Protein AF-A0A5K4EA90-F1 (afdb_monomer_lite)

Sequence (204 aa):
MDLFRERINQELKKSDRDKDSLEQLHRRFVAYFAHDSTLAALMSHLGVYNGIKPPLASCLIVELHRSLSSNNFYLRFYYLNETKLPLKTDKIVNLWPTKCETRNHVDGKQLNYSCPFQKLELSLQGTYATDIGAECYDHDPVNNVKTTFMKPSGMQILESYCYHPQLLTFIFFQTVIVCYLIARFLPIPMAYLINNFRYSHHVQ

Secondary structure (DSSP, 8-state):
-HHHHHHHHHHHHHHTT-TT-------S-------HHHHHHHHHHTT---SSPPPTT-EEEEEEEE-TTT--EEEEEEEE---PSSPPGGGEEEE--TTT-SS--EETTEE---EEHHHHHHHHTTTS-S-HHHHHHTT----SS-------TT-------TTHHHHHHHHHHHHHHHHHHHHHH----THHHHSSSSSSSS--

Structure (mmCIF, N/CA/C/O backbone):
data_AF-A0A5K4EA90-F1
#
_entry.id   AF-A0A5K4EA90-F1
#
loop_
_atom_site.group_PDB
_atom_site.id
_atom_site.type_symbol
_atom_site.label_atom_id
_atom_site.label_alt_id
_atom_site.label_comp_id
_atom_site.label_asym_id
_atom_site.label_entity_id
_atom_site.label_seq_id
_atom_site.pdbx_PDB_ins_code
_atom_site.Cartn_x
_atom_site.Cartn_y
_atom_site.Cartn_z
_atom_site.occupancy
_atom_site.B_iso_or_equiv
_atom_site.auth_seq_id
_atom_site.auth_comp_id
_atom_site.auth_asym_id
_atom_site.auth_atom_id
_atom_site.pdbx_PDB_model_num
ATOM 1 N N . MET A 1 1 ? 22.088 -0.493 8.042 1.00 49.69 1 MET A N 1
ATOM 2 C CA . MET A 1 1 ? 21.028 -1.502 8.262 1.00 49.69 1 MET A CA 1
ATOM 3 C C . MET A 1 1 ? 21.288 -2.309 9.527 1.00 49.69 1 MET A C 1
ATOM 5 O O . MET A 1 1 ? 20.346 -2.517 10.282 1.00 49.69 1 MET A O 1
ATOM 9 N N . ASP A 1 2 ? 22.541 -2.667 9.819 1.00 51.12 2 ASP A N 1
ATOM 10 C CA . ASP A 1 2 ? 22.883 -3.506 10.980 1.00 51.12 2 ASP A CA 1
ATOM 11 C C . ASP A 1 2 ? 22.564 -2.854 12.326 1.00 51.12 2 ASP A C 1
ATOM 13 O O . ASP A 1 2 ? 21.860 -3.455 13.124 1.00 51.12 2 ASP A O 1
ATOM 17 N N . LEU A 1 3 ? 22.904 -1.576 12.523 1.00 55.16 3 LEU A N 1
ATOM 18 C CA . LEU A 1 3 ? 22.599 -0.851 13.771 1.00 55.16 3 LEU A CA 1
ATOM 19 C C . LEU A 1 3 ? 21.097 -0.751 14.086 1.00 55.16 3 LEU A C 1
ATOM 21 O O . LEU A 1 3 ? 20.692 -0.764 15.248 1.00 55.16 3 LEU A O 1
ATOM 25 N N . PHE A 1 4 ? 20.254 -0.644 13.056 1.00 54.75 4 PHE A N 1
ATOM 26 C CA . PHE A 1 4 ? 18.802 -0.571 13.230 1.00 54.75 4 PHE A CA 1
ATOM 27 C C . PHE A 1 4 ? 18.229 -1.943 13.598 1.00 54.75 4 PHE A C 1
ATOM 29 O O . PHE A 1 4 ? 17.413 -2.064 14.509 1.00 54.75 4 PHE A O 1
ATOM 36 N N . ARG A 1 5 ? 18.721 -2.989 12.930 1.00 54.56 5 ARG A N 1
ATOM 37 C CA . ARG A 1 5 ? 18.345 -4.381 13.179 1.00 54.56 5 ARG A CA 1
ATOM 38 C C . ARG A 1 5 ? 18.801 -4.846 14.563 1.00 54.56 5 ARG A C 1
ATOM 40 O O . ARG A 1 5 ? 18.049 -5.506 15.269 1.00 54.56 5 ARG A O 1
ATOM 47 N N . GLU A 1 6 ? 19.996 -4.442 14.973 1.00 67.38 6 GLU A N 1
ATOM 48 C CA . GLU A 1 6 ? 20.588 -4.758 16.269 1.00 67.38 6 GLU A CA 1
ATOM 49 C C . GLU A 1 6 ? 19.838 -4.065 17.410 1.00 67.38 6 GLU A C 1
ATOM 51 O O . GLU A 1 6 ? 19.493 -4.717 18.393 1.00 67.38 6 GLU A O 1
ATOM 56 N N . ARG A 1 7 ? 19.455 -2.793 17.233 1.00 63.19 7 ARG A N 1
ATOM 57 C CA . ARG A 1 7 ? 18.607 -2.069 18.191 1.00 63.19 7 ARG A CA 1
ATOM 58 C C . ARG A 1 7 ? 17.217 -2.696 18.328 1.00 63.19 7 ARG A C 1
ATOM 60 O O . ARG A 1 7 ? 16.756 -2.887 19.446 1.00 63.19 7 ARG A O 1
ATOM 67 N N . ILE A 1 8 ? 16.570 -3.075 17.222 1.00 68.25 8 ILE A N 1
ATOM 68 C CA . ILE A 1 8 ? 15.267 -3.766 17.268 1.00 68.25 8 ILE A CA 1
ATOM 69 C C . ILE A 1 8 ? 15.392 -5.113 17.986 1.00 68.25 8 ILE A C 1
ATOM 71 O O . ILE A 1 8 ? 14.576 -5.431 18.847 1.00 68.25 8 ILE A O 1
ATOM 75 N N . ASN A 1 9 ? 16.433 -5.888 17.684 1.00 59.38 9 ASN A N 1
ATOM 76 C CA . ASN A 1 9 ? 16.660 -7.182 18.324 1.00 59.38 9 ASN A CA 1
ATOM 77 C C . ASN A 1 9 ? 16.969 -7.042 19.822 1.00 59.38 9 ASN A C 1
ATOM 79 O O . ASN A 1 9 ? 16.558 -7.890 20.613 1.00 59.38 9 ASN A O 1
ATOM 83 N N . GLN A 1 10 ? 17.656 -5.974 20.228 1.00 68.50 10 GLN A N 1
ATOM 84 C CA . GLN A 1 10 ? 17.903 -5.664 21.636 1.00 68.50 10 GLN A CA 1
ATOM 85 C C . GLN A 1 10 ? 16.615 -5.288 22.377 1.00 68.50 10 GLN A C 1
ATOM 87 O O . GLN A 1 10 ? 16.396 -5.791 23.478 1.00 68.50 10 GLN A O 1
ATOM 92 N N . GLU A 1 11 ? 15.738 -4.483 21.769 1.00 63.69 11 GLU A N 1
ATOM 93 C CA . GLU A 1 11 ? 14.429 -4.147 22.348 1.00 63.69 11 GLU A CA 1
ATOM 94 C C . GLU A 1 11 ? 13.518 -5.384 22.451 1.00 63.69 11 GLU A C 1
ATOM 96 O O . GLU A 1 11 ? 12.898 -5.618 23.489 1.00 63.69 11 GLU A O 1
ATOM 101 N N . LEU A 1 12 ? 13.511 -6.254 21.432 1.00 62.69 12 LEU A N 1
ATOM 102 C CA . LEU A 1 12 ? 12.773 -7.523 21.470 1.00 62.69 12 LEU A CA 1
ATOM 103 C C . LEU A 1 12 ? 13.302 -8.466 22.563 1.00 62.69 12 LEU A C 1
ATOM 105 O O . LEU A 1 12 ? 12.519 -9.055 23.304 1.00 62.69 12 LEU A O 1
ATOM 109 N N . LYS A 1 13 ? 14.629 -8.573 22.716 1.00 61.84 13 LYS A N 1
ATOM 110 C CA . LYS A 1 13 ? 15.267 -9.411 23.746 1.00 61.84 13 LYS A CA 1
ATOM 111 C C . LYS A 1 13 ? 15.070 -8.860 25.160 1.00 61.84 13 LYS A C 1
ATOM 113 O O . LYS A 1 13 ? 15.040 -9.624 26.121 1.00 61.84 13 LYS A O 1
ATOM 118 N N . LYS A 1 14 ? 14.946 -7.539 25.305 1.00 61.50 14 LYS A N 1
ATOM 119 C CA . LYS A 1 14 ? 14.589 -6.895 26.572 1.00 61.50 14 LYS A CA 1
ATOM 120 C C . LYS A 1 14 ? 13.146 -7.225 26.953 1.00 61.50 14 LYS A C 1
ATOM 122 O O . LYS A 1 14 ? 12.911 -7.594 28.096 1.00 61.50 14 LYS A O 1
ATOM 127 N N . SER A 1 15 ? 12.231 -7.197 25.983 1.00 55.53 15 SER A N 1
ATOM 128 C CA . SER A 1 15 ? 10.821 -7.525 26.202 1.00 55.53 15 SER A CA 1
ATOM 129 C C . SER A 1 15 ? 10.567 -8.986 26.593 1.00 55.53 15 SER A C 1
ATOM 131 O O . SER A 1 15 ? 9.609 -9.249 27.308 1.00 55.53 15 SER A O 1
ATOM 133 N N . ASP A 1 16 ? 11.402 -9.935 26.160 1.00 57.44 16 ASP A N 1
ATOM 134 C CA . ASP A 1 16 ? 11.246 -11.363 26.500 1.00 57.44 16 ASP A CA 1
ATOM 135 C C . ASP A 1 16 ? 11.739 -11.700 27.925 1.00 57.44 16 ASP A C 1
ATOM 137 O O . ASP A 1 16 ? 11.476 -12.788 28.433 1.00 57.44 16 ASP A O 1
ATOM 141 N N . ARG A 1 17 ? 12.446 -10.770 28.593 1.00 56.31 17 ARG A N 1
ATOM 142 C CA . ARG A 1 17 ? 12.886 -10.920 29.995 1.00 56.31 17 ARG A CA 1
ATOM 143 C C . ARG A 1 17 ? 11.867 -10.419 31.023 1.00 56.31 17 ARG A C 1
ATOM 145 O O . ARG A 1 17 ? 11.904 -10.901 32.147 1.00 56.31 17 ARG A O 1
ATOM 152 N N . ASP A 1 18 ? 10.932 -9.551 30.636 1.00 56.78 18 ASP A N 1
ATOM 153 C CA . ASP A 1 18 ? 9.836 -9.049 31.492 1.00 56.78 18 ASP A CA 1
ATOM 154 C C . ASP A 1 18 ? 8.548 -9.881 31.314 1.00 56.78 18 ASP A C 1
ATOM 156 O O . ASP A 1 18 ? 7.429 -9.374 31.244 1.00 56.78 18 ASP A O 1
ATOM 160 N N . LYS A 1 19 ? 8.708 -11.203 31.214 1.00 49.38 19 LYS A N 1
ATOM 161 C CA . LYS A 1 19 ? 7.671 -12.170 30.819 1.00 49.38 19 LYS A CA 1
ATOM 162 C C . LYS A 1 19 ? 6.671 -12.535 31.927 1.00 49.38 19 LYS A C 1
ATOM 164 O O . LYS A 1 19 ? 6.118 -13.628 31.890 1.00 49.38 19 LYS A O 1
ATOM 169 N N . ASP A 1 20 ? 6.441 -11.639 32.887 1.00 51.03 20 ASP A N 1
ATOM 170 C CA . ASP A 1 20 ? 5.477 -11.845 33.986 1.00 51.03 20 ASP A CA 1
ATOM 171 C C . ASP A 1 20 ? 4.391 -10.754 34.066 1.00 51.03 20 ASP A C 1
ATOM 173 O O . ASP A 1 20 ? 3.554 -10.732 34.962 1.00 51.03 20 ASP A O 1
ATOM 177 N N . SER A 1 21 ? 4.337 -9.861 33.073 1.00 45.56 21 SER A N 1
ATOM 178 C CA . SER A 1 21 ? 3.156 -9.031 32.812 1.00 45.56 21 SER A CA 1
ATOM 179 C C . SER A 1 21 ? 2.820 -9.107 31.327 1.00 45.56 21 SER A C 1
ATOM 181 O O . SER A 1 21 ? 3.327 -8.367 30.491 1.00 45.56 21 SER A O 1
ATOM 183 N N . LEU A 1 22 ? 1.965 -10.074 30.995 1.00 46.28 22 LEU A N 1
ATOM 184 C CA . LEU A 1 22 ? 1.386 -10.312 29.673 1.00 46.28 22 LEU A CA 1
ATOM 185 C C . LEU A 1 22 ? 0.392 -9.191 29.284 1.00 46.28 22 LEU A C 1
ATOM 187 O O . LEU A 1 22 ? -0.732 -9.455 28.875 1.00 46.28 22 LEU A O 1
ATOM 191 N N . GLU A 1 23 ? 0.789 -7.927 29.397 1.00 45.25 23 GLU A N 1
ATOM 192 C CA . GLU A 1 23 ? 0.168 -6.830 28.658 1.00 45.25 23 GLU A CA 1
ATOM 193 C C . GLU A 1 23 ? 0.878 -6.757 27.306 1.00 45.25 23 GLU A C 1
ATOM 195 O O . GLU A 1 23 ? 1.915 -6.124 27.135 1.00 45.25 23 GLU A O 1
ATOM 200 N N . GLN A 1 24 ? 0.332 -7.536 26.371 1.00 46.75 24 GLN A N 1
ATOM 201 C CA . GLN A 1 24 ? 0.291 -7.275 24.935 1.00 46.75 24 GLN A CA 1
ATOM 202 C C . GLN A 1 24 ? 1.412 -6.350 24.429 1.00 46.75 24 GLN A C 1
ATOM 204 O O . GLN A 1 24 ? 1.280 -5.129 24.451 1.00 46.75 24 GLN A O 1
ATOM 209 N N . LEU A 1 25 ? 2.502 -6.946 23.935 1.00 49.59 25 LEU A N 1
ATOM 210 C CA . LEU A 1 25 ? 3.600 -6.283 23.223 1.00 49.59 25 LEU A CA 1
ATOM 211 C C . LEU A 1 25 ? 3.026 -5.457 22.053 1.00 49.59 25 LEU A C 1
ATOM 213 O O . LEU A 1 25 ? 2.928 -5.920 20.914 1.00 49.59 25 LEU A O 1
ATOM 217 N N . HIS A 1 26 ? 2.577 -4.239 22.345 1.00 56.22 26 HIS A N 1
ATOM 218 C CA . HIS A 1 26 ? 1.912 -3.361 21.398 1.00 56.22 26 HIS A CA 1
ATOM 219 C C . HIS A 1 26 ? 3.005 -2.815 20.487 1.00 56.22 26 HIS A C 1
ATOM 221 O O . HIS A 1 26 ? 3.684 -1.837 20.807 1.00 56.22 26 HIS A O 1
ATOM 227 N N . ARG A 1 27 ? 3.248 -3.503 19.368 1.00 63.16 27 ARG A N 1
ATOM 228 C CA . ARG A 1 27 ? 4.244 -3.088 18.379 1.00 63.16 27 ARG A CA 1
ATOM 229 C C . ARG A 1 27 ? 3.828 -1.727 17.823 1.00 63.16 27 ARG A C 1
ATOM 231 O O . ARG A 1 27 ? 2.911 -1.638 17.017 1.00 63.16 27 ARG A O 1
ATOM 238 N N . ARG A 1 28 ? 4.507 -0.667 18.267 1.00 79.88 28 ARG A N 1
ATOM 239 C CA . ARG A 1 28 ? 4.233 0.720 17.848 1.00 79.88 28 ARG A CA 1
ATOM 240 C C . ARG A 1 28 ? 4.705 1.020 16.422 1.00 79.88 28 ARG A C 1
ATOM 242 O O . ARG A 1 28 ? 4.280 2.009 15.841 1.00 79.88 28 ARG A O 1
ATOM 249 N N . PHE A 1 29 ? 5.595 0.193 15.872 1.00 86.56 29 PHE A N 1
ATOM 250 C CA . PHE A 1 29 ? 6.171 0.375 14.543 1.00 86.56 29 PHE A CA 1
ATOM 251 C C . PHE A 1 29 ? 6.584 -0.973 13.937 1.00 86.56 29 PHE A C 1
ATOM 253 O O . PHE A 1 29 ? 7.201 -1.796 14.617 1.00 86.56 29 PHE A O 1
ATOM 260 N N . VAL A 1 30 ? 6.262 -1.187 12.659 1.00 89.00 30 VAL A N 1
ATOM 261 C CA . VAL A 1 30 ? 6.645 -2.376 11.883 1.00 89.00 30 VAL A CA 1
ATOM 262 C C . VAL A 1 30 ? 7.145 -1.918 10.516 1.00 89.00 30 VAL A C 1
ATOM 264 O O . VAL A 1 30 ? 6.468 -1.149 9.840 1.00 89.00 30 VAL A O 1
ATOM 267 N N . ALA A 1 31 ? 8.322 -2.397 10.109 1.00 92.00 31 ALA A N 1
ATOM 268 C CA . ALA A 1 31 ? 8.911 -2.100 8.807 1.00 92.00 31 ALA A CA 1
ATOM 269 C C . ALA A 1 31 ? 9.130 -3.388 8.009 1.00 92.00 31 ALA A C 1
ATOM 271 O O . ALA A 1 31 ? 9.749 -4.331 8.504 1.00 92.00 31 ALA A O 1
ATOM 272 N N . TYR A 1 32 ? 8.661 -3.390 6.762 1.00 92.88 32 TYR A N 1
ATOM 273 C CA . TYR A 1 32 ? 8.891 -4.457 5.795 1.00 92.88 32 TYR A CA 1
ATOM 274 C C . TYR A 1 32 ? 9.849 -3.953 4.717 1.00 92.88 32 TYR A C 1
ATOM 276 O O . TYR A 1 32 ? 9.569 -2.962 4.045 1.00 92.88 32 TYR A O 1
ATOM 284 N N . PHE A 1 33 ? 10.981 -4.634 4.555 1.00 92.94 33 PHE A N 1
ATOM 285 C CA . PHE A 1 33 ? 11.929 -4.360 3.479 1.00 92.94 33 PHE A CA 1
ATOM 286 C C . PHE A 1 33 ? 11.663 -5.353 2.353 1.00 92.94 33 PHE A C 1
ATOM 288 O O . PHE A 1 33 ? 11.817 -6.557 2.546 1.00 92.94 33 PHE A O 1
ATOM 295 N N . ALA A 1 34 ? 11.221 -4.846 1.207 1.00 92.75 34 ALA A N 1
ATOM 296 C CA . ALA A 1 34 ? 10.782 -5.654 0.079 1.00 92.75 34 ALA A CA 1
ATOM 297 C C . ALA A 1 34 ? 11.250 -5.049 -1.252 1.00 92.75 34 ALA A C 1
ATOM 299 O O . ALA A 1 34 ? 11.951 -4.033 -1.277 1.00 92.75 34 ALA A O 1
ATOM 300 N N . HIS A 1 35 ? 10.861 -5.687 -2.353 1.00 93.88 35 HIS A N 1
ATOM 301 C CA . HIS A 1 35 ? 11.174 -5.230 -3.701 1.00 93.88 35 HIS A CA 1
ATOM 302 C C . HIS A 1 35 ? 10.127 -4.237 -4.226 1.00 93.88 35 HIS A C 1
ATOM 304 O O . HIS A 1 35 ? 9.011 -4.123 -3.712 1.00 93.88 35 HIS A O 1
ATOM 310 N N . ASP A 1 36 ? 10.495 -3.529 -5.291 1.00 92.94 36 ASP A N 1
ATOM 311 C CA . ASP A 1 36 ? 9.613 -2.646 -6.056 1.00 92.94 36 ASP A CA 1
ATOM 312 C C . ASP A 1 36 ? 8.349 -3.368 -6.552 1.00 92.94 36 ASP A C 1
ATOM 314 O O . ASP A 1 36 ? 7.261 -2.797 -6.500 1.00 92.94 36 ASP A O 1
ATOM 318 N N . SER A 1 37 ? 8.470 -4.635 -6.954 1.00 94.56 37 SER A N 1
ATOM 319 C CA . SER A 1 37 ? 7.347 -5.498 -7.334 1.00 94.56 37 SER A CA 1
ATOM 320 C C . SER A 1 37 ? 6.343 -5.698 -6.195 1.00 94.56 37 SER A C 1
ATOM 322 O O . SER A 1 37 ? 5.139 -5.584 -6.418 1.00 94.56 37 SER A O 1
ATOM 324 N N . THR A 1 38 ? 6.814 -5.925 -4.965 1.00 95.38 38 THR A N 1
ATOM 325 C CA . THR A 1 38 ? 5.954 -6.071 -3.779 1.00 95.38 38 THR A CA 1
ATOM 326 C C . THR A 1 38 ? 5.184 -4.786 -3.503 1.00 95.38 38 THR A C 1
ATOM 328 O O . THR A 1 38 ? 3.977 -4.815 -3.267 1.00 95.38 38 THR A O 1
ATOM 331 N N . LEU A 1 39 ? 5.874 -3.648 -3.570 1.00 94.50 39 LEU A N 1
ATOM 332 C CA . LEU A 1 39 ? 5.270 -2.341 -3.347 1.00 94.50 39 LEU A CA 1
ATOM 333 C C . LEU A 1 39 ? 4.234 -2.006 -4.430 1.00 94.50 39 LEU A C 1
ATOM 335 O O . LEU A 1 39 ? 3.127 -1.582 -4.107 1.00 94.50 39 LEU A O 1
ATOM 339 N N . ALA A 1 40 ? 4.555 -2.263 -5.700 1.00 94.88 40 ALA A N 1
ATOM 340 C CA . ALA A 1 40 ? 3.633 -2.078 -6.817 1.00 94.88 40 ALA A CA 1
ATOM 341 C C . ALA A 1 40 ? 2.393 -2.980 -6.701 1.00 94.88 40 ALA A C 1
ATOM 343 O O . ALA A 1 40 ? 1.273 -2.499 -6.880 1.00 94.88 40 ALA A O 1
ATOM 344 N N . ALA A 1 41 ? 2.566 -4.259 -6.350 1.00 95.12 41 ALA A N 1
ATOM 345 C CA . ALA A 1 41 ? 1.461 -5.197 -6.154 1.00 95.12 41 ALA A CA 1
ATOM 346 C C . ALA A 1 41 ? 0.538 -4.757 -5.007 1.00 95.12 41 ALA A C 1
ATOM 348 O O . ALA A 1 41 ? -0.679 -4.691 -5.185 1.00 95.12 41 ALA A O 1
ATOM 349 N N . LEU A 1 42 ? 1.106 -4.368 -3.861 1.00 94.25 42 LEU A N 1
ATOM 350 C CA . LEU A 1 42 ? 0.339 -3.879 -2.715 1.00 94.25 42 LEU A CA 1
ATOM 351 C C . LEU A 1 42 ? -0.427 -2.589 -3.044 1.00 94.25 42 LEU A C 1
ATOM 353 O O . LEU A 1 42 ? -1.622 -2.485 -2.772 1.00 94.25 42 LEU A O 1
ATOM 357 N N . MET A 1 43 ? 0.232 -1.613 -3.673 1.00 94.25 43 MET A N 1
ATOM 358 C CA . MET A 1 43 ? -0.420 -0.371 -4.102 1.00 94.25 43 MET A CA 1
ATOM 359 C C . MET A 1 43 ? -1.514 -0.633 -5.145 1.00 94.25 43 MET A C 1
ATOM 361 O O . MET A 1 43 ? -2.529 0.065 -5.156 1.00 94.25 43 MET A O 1
ATOM 365 N N . SER A 1 44 ? -1.336 -1.637 -6.008 1.00 94.31 44 SER A N 1
ATOM 366 C CA . SER A 1 44 ? -2.340 -2.031 -7.003 1.00 94.31 44 SER A CA 1
ATOM 367 C C . SER A 1 44 ? -3.554 -2.656 -6.330 1.00 94.31 44 SER A C 1
ATOM 369 O O . SER A 1 44 ? -4.684 -2.299 -6.649 1.00 94.31 44 SER A O 1
ATOM 371 N N . HIS A 1 45 ? -3.329 -3.514 -5.334 1.00 92.94 45 HIS A N 1
ATOM 372 C CA . HIS A 1 45 ? -4.390 -4.120 -4.536 1.00 92.94 45 HIS A CA 1
ATOM 373 C C . HIS A 1 45 ? -5.234 -3.077 -3.789 1.00 92.94 45 HIS A C 1
ATOM 375 O O . HIS A 1 45 ? -6.461 -3.167 -3.749 1.00 92.94 45 HIS A O 1
ATOM 381 N N . LEU A 1 46 ? -4.580 -2.041 -3.255 1.00 92.00 46 LEU A N 1
ATOM 382 C CA . LEU A 1 46 ? -5.229 -0.890 -2.618 1.00 92.00 46 LEU A CA 1
ATOM 383 C C . LEU A 1 46 ? -5.866 0.089 -3.626 1.00 92.00 46 LEU A C 1
ATOM 385 O O . LEU A 1 46 ? -6.586 1.006 -3.225 1.00 92.00 46 LEU A O 1
ATOM 389 N N . GLY A 1 47 ? -5.597 -0.090 -4.923 1.00 91.62 47 GLY A N 1
ATOM 390 C CA . GLY A 1 47 ? -6.080 0.758 -6.009 1.00 91.62 47 GLY A CA 1
ATOM 391 C C . GLY A 1 47 ? -5.529 2.186 -5.977 1.00 91.62 47 GLY A C 1
ATOM 392 O O . GLY A 1 47 ? -6.233 3.116 -6.357 1.00 91.62 47 GLY A O 1
ATOM 393 N N . VAL A 1 48 ? -4.293 2.355 -5.498 1.00 91.81 48 VAL A N 1
ATOM 394 C CA . VAL A 1 48 ? -3.553 3.637 -5.435 1.00 91.81 48 VAL A CA 1
ATOM 395 C C . VAL A 1 48 ? -2.314 3.648 -6.327 1.00 91.81 48 VAL A C 1
ATOM 397 O O . VAL A 1 48 ? -1.567 4.625 -6.356 1.00 91.81 48 VAL A O 1
ATOM 400 N N . TYR A 1 49 ? -2.055 2.544 -7.028 1.00 93.12 49 TYR A N 1
ATOM 401 C CA . TYR A 1 49 ? -0.920 2.437 -7.926 1.00 93.12 49 TYR A CA 1
ATOM 402 C C . TYR A 1 49 ? -1.120 3.307 -9.165 1.00 93.12 49 TYR A C 1
ATOM 404 O O . TYR A 1 49 ? -2.152 3.253 -9.826 1.00 93.12 49 TYR A O 1
ATOM 412 N N . ASN A 1 50 ? -0.103 4.097 -9.493 1.00 89.81 50 ASN A N 1
ATOM 413 C CA . ASN A 1 50 ? -0.126 5.043 -10.607 1.00 89.81 50 ASN A CA 1
ATOM 414 C C . ASN A 1 50 ? 0.442 4.461 -11.916 1.00 89.81 50 ASN A C 1
ATOM 416 O O . ASN A 1 50 ? 0.631 5.207 -12.872 1.00 89.81 50 ASN A O 1
ATOM 420 N N . GLY A 1 51 ? 0.768 3.164 -11.960 1.00 91.75 51 GLY A N 1
ATOM 421 C CA . GLY A 1 51 ? 1.369 2.519 -13.134 1.00 91.75 51 GLY A CA 1
ATOM 422 C C . GLY A 1 51 ? 2.860 2.812 -13.332 1.00 91.75 51 GLY A C 1
ATOM 423 O O . GLY A 1 51 ? 3.457 2.319 -14.286 1.00 91.75 51 GLY A O 1
ATOM 424 N N . ILE A 1 52 ? 3.480 3.603 -12.453 1.00 91.06 52 ILE A N 1
ATOM 425 C CA . ILE A 1 52 ? 4.896 3.964 -12.546 1.00 91.06 52 ILE A CA 1
ATOM 426 C C . ILE A 1 52 ? 5.699 3.036 -11.639 1.00 91.06 52 ILE A C 1
ATOM 428 O O . ILE A 1 52 ? 5.317 2.758 -10.502 1.00 91.06 52 ILE A O 1
ATOM 432 N N . LYS A 1 53 ? 6.837 2.543 -12.131 1.00 92.06 53 LYS A N 1
ATOM 433 C CA . LYS A 1 53 ? 7.761 1.734 -11.330 1.00 92.06 53 LYS A CA 1
ATOM 434 C C . LYS A 1 53 ? 8.163 2.493 -10.049 1.00 92.06 53 LYS A C 1
ATOM 436 O O . LYS A 1 53 ? 8.662 3.615 -10.173 1.00 92.06 53 LYS A O 1
ATOM 441 N N . PRO A 1 54 ? 8.006 1.907 -8.844 1.00 92.44 54 PRO A N 1
ATOM 442 C CA . PRO A 1 54 ? 8.446 2.556 -7.616 1.00 92.44 54 PRO A CA 1
ATOM 443 C C . PRO A 1 54 ? 9.950 2.881 -7.670 1.00 92.44 54 PRO A C 1
ATOM 445 O O . PRO A 1 54 ? 10.747 2.012 -8.039 1.00 92.44 54 PRO A O 1
ATOM 448 N N . PRO A 1 55 ? 10.368 4.115 -7.335 1.00 90.88 55 PRO A N 1
ATOM 449 C CA . PRO A 1 55 ? 11.778 4.467 -7.318 1.00 90.88 55 PRO A CA 1
ATOM 450 C C . PRO A 1 55 ? 12.509 3.728 -6.192 1.00 90.88 55 PRO A C 1
ATOM 452 O O . PRO A 1 55 ? 11.892 3.190 -5.266 1.00 90.88 55 PRO A O 1
ATOM 455 N N . LEU A 1 56 ? 13.842 3.713 -6.270 1.00 88.69 56 LEU A N 1
ATOM 456 C CA . LEU A 1 56 ? 14.702 3.154 -5.223 1.00 88.69 56 LEU A CA 1
ATOM 457 C C . LEU A 1 56 ? 14.285 3.696 -3.847 1.00 88.69 56 LEU A C 1
ATOM 459 O O . LEU A 1 56 ? 13.882 4.843 -3.762 1.00 88.69 56 LEU A O 1
ATOM 463 N N . ALA A 1 57 ? 14.352 2.894 -2.784 1.00 88.12 57 ALA A N 1
ATOM 464 C CA . ALA A 1 57 ? 14.031 3.329 -1.415 1.00 88.12 57 ALA A CA 1
ATOM 465 C C . ALA A 1 57 ? 12.673 4.056 -1.243 1.00 88.12 57 ALA A C 1
ATOM 467 O O . ALA A 1 57 ? 12.478 4.773 -0.261 1.00 88.12 57 ALA A O 1
ATOM 468 N N . SER A 1 58 ? 11.733 3.873 -2.177 1.00 91.50 58 SER A N 1
ATOM 469 C CA . SER A 1 58 ? 10.363 4.342 -2.002 1.00 91.50 58 SER A CA 1
ATOM 470 C C . SER A 1 58 ? 9.678 3.573 -0.880 1.00 91.50 58 SER A C 1
ATOM 472 O O . SER A 1 58 ? 10.003 2.418 -0.597 1.00 91.50 58 SER A O 1
ATOM 474 N N . CYS A 1 59 ? 8.744 4.238 -0.208 1.00 92.56 59 CYS A N 1
ATOM 475 C CA . CYS A 1 59 ? 8.121 3.708 0.996 1.00 92.56 59 CYS A CA 1
ATOM 476 C C . CYS A 1 59 ? 6.623 4.008 0.999 1.00 92.56 59 CYS A C 1
ATOM 478 O O . CYS A 1 59 ? 6.216 5.149 0.769 1.00 92.56 59 CYS A O 1
ATOM 480 N N . LEU A 1 60 ? 5.816 2.983 1.280 1.00 94.44 60 LEU A N 1
ATOM 481 C CA . LEU A 1 60 ? 4.413 3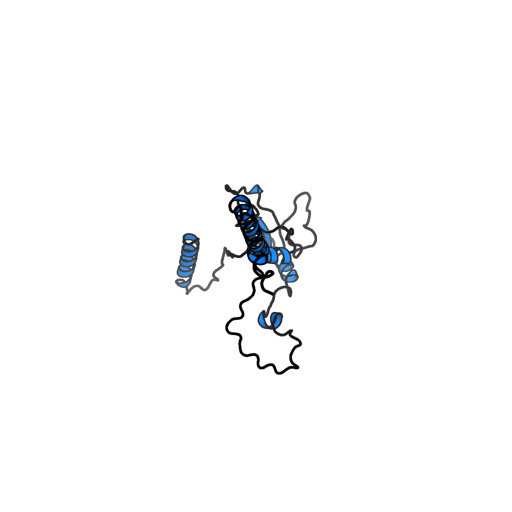.131 1.651 1.00 94.44 60 LEU A CA 1
ATOM 482 C C . LEU A 1 60 ? 4.324 3.131 3.176 1.00 94.44 60 LEU A C 1
ATOM 484 O O . LEU A 1 60 ? 4.685 2.151 3.825 1.00 94.44 60 LEU A O 1
ATOM 488 N N . ILE A 1 61 ? 3.828 4.227 3.733 1.00 94.31 61 ILE A N 1
ATOM 489 C CA . ILE A 1 61 ? 3.635 4.404 5.167 1.00 94.31 61 ILE A CA 1
ATOM 490 C C . ILE A 1 61 ? 2.139 4.304 5.442 1.00 94.31 61 ILE A C 1
ATOM 492 O O . ILE A 1 61 ? 1.332 4.980 4.801 1.00 94.31 61 ILE A O 1
ATOM 496 N N . VAL A 1 62 ? 1.780 3.457 6.400 1.00 94.00 62 VAL A N 1
ATOM 497 C CA . VAL A 1 62 ? 0.404 3.276 6.854 1.00 94.00 62 VAL A CA 1
ATOM 498 C C . VAL A 1 62 ? 0.361 3.590 8.338 1.00 94.00 62 VAL A C 1
ATOM 500 O O . VAL A 1 62 ? 1.019 2.926 9.137 1.00 94.00 62 VAL A O 1
ATOM 503 N N . GLU A 1 63 ? -0.403 4.611 8.700 1.00 93.50 63 GLU A N 1
ATOM 504 C CA . GLU A 1 63 ? -0.576 5.031 10.085 1.00 93.50 63 GLU A CA 1
ATOM 505 C C . GLU A 1 63 ? -1.967 4.655 10.581 1.00 93.50 63 GLU A C 1
ATOM 507 O O . GLU A 1 63 ? -2.968 4.993 9.947 1.00 93.50 63 GLU A O 1
ATOM 512 N N . LEU A 1 64 ? -2.026 3.999 11.739 1.00 91.31 64 LEU A N 1
ATOM 513 C CA . LEU A 1 64 ? -3.261 3.716 12.459 1.00 91.31 64 LEU A CA 1
ATOM 514 C C . LEU A 1 64 ? -3.441 4.742 13.574 1.00 91.31 64 LEU A C 1
ATOM 516 O O . LEU A 1 64 ? -2.588 4.896 14.444 1.00 91.31 64 LEU A O 1
ATOM 520 N N . HIS A 1 65 ? -4.587 5.404 13.567 1.00 90.06 65 HIS A N 1
ATOM 521 C CA . HIS A 1 65 ? -4.957 6.423 14.532 1.00 90.06 65 HIS A CA 1
ATOM 522 C C . HIS A 1 65 ? -6.269 6.054 15.226 1.00 90.06 65 HIS A C 1
ATOM 524 O O . HIS A 1 65 ? -7.115 5.358 14.665 1.00 90.06 65 HIS A O 1
ATOM 530 N N . ARG A 1 66 ? -6.466 6.565 16.444 1.00 88.00 66 ARG A N 1
ATOM 531 C CA . ARG A 1 66 ? -7.696 6.393 17.231 1.00 88.00 66 ARG A CA 1
ATOM 532 C C . ARG A 1 66 ? -8.327 7.753 17.500 1.00 88.00 66 ARG A C 1
ATOM 534 O O . ARG A 1 66 ? -7.656 8.677 17.954 1.00 88.00 66 ARG A O 1
ATOM 541 N N . SER A 1 67 ? -9.613 7.894 17.201 1.00 83.94 67 SER A N 1
ATOM 542 C CA . SER A 1 67 ? -10.375 9.111 17.487 1.00 83.94 67 SER A CA 1
ATOM 543 C C . SER A 1 67 ? -10.695 9.177 18.979 1.00 83.94 67 SER A C 1
ATOM 545 O O . SER A 1 67 ? -11.309 8.259 19.517 1.00 83.94 67 SER A O 1
ATOM 547 N N . LEU A 1 68 ? -10.318 10.275 19.638 1.00 80.88 68 LEU A N 1
ATOM 548 C CA . LEU A 1 68 ? -10.616 10.508 21.058 1.00 80.88 68 LEU A CA 1
ATOM 549 C C . LEU A 1 68 ? -12.124 10.621 21.327 1.00 80.88 68 LEU A C 1
ATOM 551 O O . LEU A 1 68 ? -12.593 10.164 22.362 1.00 80.88 68 LEU A O 1
ATOM 555 N N . SER A 1 69 ? -12.884 11.199 20.395 1.00 80.31 69 SER A N 1
ATOM 556 C CA . SER A 1 69 ? -14.314 11.477 20.586 1.00 80.31 69 SER A CA 1
ATOM 557 C C . SER A 1 69 ? -15.215 10.283 20.284 1.00 80.31 69 SER A C 1
ATOM 559 O O . SER A 1 69 ? -16.223 10.092 20.950 1.00 80.31 69 SER A O 1
ATOM 561 N N . SER A 1 70 ? -14.876 9.491 19.263 1.00 78.56 70 SER A N 1
ATOM 562 C CA . SER A 1 70 ? -15.728 8.390 18.785 1.00 78.56 70 SER A CA 1
ATOM 563 C C . SER A 1 70 ? -15.188 7.003 19.125 1.00 78.56 70 SER A C 1
ATOM 565 O O . SER A 1 70 ? -15.837 6.006 18.833 1.00 78.56 70 SER A O 1
ATOM 567 N N . ASN A 1 71 ? -13.985 6.929 19.704 1.00 80.50 71 ASN A N 1
ATOM 568 C CA . ASN A 1 71 ? -13.251 5.694 19.964 1.00 80.50 71 ASN A CA 1
ATOM 569 C C . ASN A 1 71 ? -12.978 4.817 18.720 1.00 80.50 71 ASN A C 1
ATOM 571 O O . ASN A 1 71 ? -12.514 3.686 18.849 1.00 80.50 71 ASN A O 1
ATOM 575 N N . ASN A 1 72 ? -13.234 5.342 17.520 1.00 86.38 72 ASN A N 1
ATOM 576 C CA . ASN A 1 72 ? -13.070 4.629 16.260 1.00 86.38 72 ASN A CA 1
ATOM 577 C C . ASN A 1 72 ? -11.638 4.721 15.732 1.00 86.38 72 ASN A C 1
ATOM 579 O O . ASN A 1 72 ? -10.940 5.721 15.935 1.00 86.38 72 ASN A O 1
ATOM 583 N N . PHE A 1 73 ? -11.229 3.690 14.996 1.00 89.88 73 PHE A N 1
ATOM 584 C CA . PHE A 1 73 ? -9.928 3.625 14.344 1.00 89.88 73 PHE A CA 1
ATOM 585 C C . PHE A 1 73 ? -9.993 4.116 12.900 1.00 89.88 73 PHE A C 1
ATOM 587 O O . PHE A 1 73 ? -10.920 3.792 12.151 1.00 89.88 73 PHE A O 1
ATOM 594 N N . TYR A 1 74 ? -8.980 4.876 12.502 1.00 91.06 74 TYR A N 1
ATOM 595 C CA . TYR A 1 74 ? -8.821 5.362 11.140 1.00 91.06 74 TYR A CA 1
ATOM 596 C C . TYR A 1 74 ? -7.382 5.202 10.668 1.00 91.06 74 TYR A C 1
ATOM 598 O O . TYR A 1 74 ? -6.434 5.255 11.448 1.00 91.06 74 TYR A O 1
ATOM 606 N N . LEU A 1 75 ? -7.238 4.996 9.368 1.00 92.38 75 LEU A N 1
ATOM 607 C CA . LEU A 1 75 ? -5.977 4.787 8.686 1.00 92.38 75 LEU A CA 1
ATOM 608 C C . LEU A 1 75 ? -5.641 5.995 7.821 1.00 92.38 75 LEU A C 1
ATOM 610 O O . LEU A 1 75 ? -6.526 6.594 7.202 1.00 92.38 75 LEU A O 1
ATOM 614 N N . ARG A 1 76 ? -4.352 6.317 7.749 1.00 92.81 76 ARG A N 1
ATOM 615 C CA . ARG A 1 76 ? -3.795 7.281 6.798 1.00 92.81 76 ARG A CA 1
ATOM 616 C C . ARG A 1 76 ? -2.680 6.625 6.005 1.00 92.81 76 ARG A C 1
ATOM 618 O O . ARG A 1 76 ? -1.850 5.913 6.567 1.00 92.81 76 ARG A O 1
ATOM 625 N N . PHE A 1 77 ? -2.685 6.867 4.702 1.00 93.62 77 PHE A N 1
ATOM 626 C CA . PHE A 1 77 ? -1.734 6.284 3.768 1.00 93.62 77 PHE A CA 1
ATOM 627 C C . PHE A 1 77 ? -0.867 7.386 3.176 1.00 93.62 77 PHE A C 1
ATOM 629 O O . PHE A 1 77 ? -1.380 8.387 2.673 1.00 93.62 77 PHE A O 1
ATOM 636 N N . TYR A 1 78 ? 0.441 7.172 3.191 1.00 93.44 78 TYR A N 1
ATOM 637 C CA . TYR A 1 78 ? 1.414 8.096 2.631 1.00 93.44 78 TYR A CA 1
ATOM 638 C C . TYR A 1 78 ? 2.389 7.356 1.729 1.00 93.44 78 TYR A C 1
ATOM 640 O O . TYR A 1 78 ? 2.797 6.234 2.025 1.00 93.44 78 TYR A O 1
ATOM 648 N N . TYR A 1 79 ? 2.801 8.001 0.646 1.00 93.50 79 TYR A N 1
ATOM 649 C CA . TYR A 1 79 ? 3.789 7.464 -0.274 1.00 93.50 79 TYR A CA 1
ATOM 650 C C . TYR A 1 79 ? 4.961 8.415 -0.430 1.00 93.50 79 TYR A C 1
ATOM 652 O O . TYR A 1 79 ? 4.808 9.559 -0.862 1.00 93.50 79 TYR A O 1
ATOM 660 N N . LEU A 1 80 ? 6.142 7.915 -0.081 1.00 91.44 80 LEU A N 1
ATOM 661 C CA . LEU A 1 80 ? 7.401 8.594 -0.315 1.00 91.44 80 LEU A CA 1
ATOM 662 C C . LEU A 1 80 ? 7.987 8.099 -1.638 1.00 91.44 80 LEU A C 1
ATOM 664 O O . LEU A 1 80 ? 8.446 6.961 -1.739 1.00 91.44 80 LEU A O 1
ATOM 668 N N . ASN A 1 81 ? 7.972 8.972 -2.642 1.00 87.00 81 ASN A N 1
ATOM 669 C CA . ASN A 1 81 ? 8.436 8.677 -3.998 1.00 87.00 81 ASN A CA 1
ATOM 670 C C . ASN A 1 81 ? 9.769 9.357 -4.359 1.00 87.00 81 ASN A C 1
ATOM 672 O O . ASN A 1 81 ? 10.168 9.330 -5.521 1.00 87.00 81 ASN A O 1
ATOM 676 N N . GLU A 1 82 ? 10.458 9.981 -3.402 1.00 80.69 82 GLU A N 1
ATOM 677 C CA . GLU A 1 82 ? 11.721 10.673 -3.651 1.00 80.69 82 GLU A CA 1
ATOM 678 C C . GLU A 1 82 ? 12.862 10.102 -2.812 1.00 80.69 82 GLU A C 1
ATOM 680 O O . GLU A 1 82 ? 12.741 9.887 -1.610 1.00 80.69 82 GLU A O 1
ATOM 685 N N . THR A 1 83 ? 14.000 9.905 -3.475 1.00 74.69 83 THR A N 1
ATOM 686 C CA . THR A 1 83 ? 15.261 9.440 -2.883 1.00 74.69 83 THR A CA 1
ATOM 687 C C . THR A 1 83 ? 16.268 10.543 -2.637 1.00 74.69 83 THR A C 1
ATOM 689 O O . THR A 1 83 ? 17.299 10.312 -2.005 1.00 74.69 83 THR A O 1
ATOM 692 N N . LYS A 1 84 ? 16.024 11.730 -3.197 1.00 77.88 84 LYS A N 1
ATOM 693 C CA . LYS A 1 84 ? 16.977 12.831 -3.145 1.00 77.88 84 LYS A CA 1
ATOM 694 C C . LYS A 1 84 ? 17.052 13.355 -1.719 1.00 77.88 84 LYS A C 1
ATOM 696 O O . LYS A 1 84 ? 16.052 13.778 -1.148 1.00 77.88 84 LYS A O 1
ATOM 701 N N . LEU A 1 85 ? 18.260 13.328 -1.169 1.00 71.94 85 LEU A N 1
ATOM 702 C CA . LEU A 1 85 ? 18.574 13.956 0.105 1.00 71.94 85 LEU A CA 1
ATOM 703 C C . LEU A 1 85 ? 18.903 15.445 -0.119 1.00 71.94 85 LEU A C 1
ATOM 705 O O . LEU A 1 85 ? 19.555 15.768 -1.116 1.00 71.94 85 LEU A O 1
ATOM 709 N N . PRO A 1 86 ? 18.498 16.350 0.791 1.00 73.81 86 PRO A N 1
ATOM 710 C CA . PRO A 1 86 ? 17.669 16.096 1.970 1.00 73.81 86 PRO A CA 1
ATOM 711 C C . PRO A 1 86 ? 16.209 15.801 1.592 1.00 73.81 86 PRO A C 1
ATOM 713 O O . PRO A 1 86 ? 15.665 16.407 0.668 1.00 73.81 86 PRO A O 1
ATOM 716 N N . LEU A 1 87 ? 15.580 14.877 2.327 1.00 68.75 87 LEU A N 1
ATOM 717 C CA . LEU A 1 87 ? 14.170 14.533 2.140 1.00 68.75 87 LEU A CA 1
ATOM 718 C C . LEU A 1 87 ? 13.309 15.773 2.395 1.00 68.75 87 LEU A C 1
ATOM 720 O O . LEU A 1 87 ? 13.298 16.310 3.502 1.00 68.75 87 LEU A O 1
ATOM 724 N N . LYS A 1 88 ? 12.584 16.226 1.372 1.00 72.75 88 LYS A N 1
ATOM 725 C CA . LYS A 1 88 ? 11.612 17.312 1.513 1.00 72.75 88 LYS A CA 1
ATOM 726 C C . LYS A 1 88 ? 10.273 16.714 1.929 1.00 72.75 88 LYS A C 1
ATOM 728 O O . LYS A 1 88 ? 9.708 15.909 1.194 1.00 72.75 88 LYS A O 1
ATOM 733 N N . THR A 1 89 ? 9.757 17.107 3.092 1.00 68.12 89 THR A N 1
ATOM 734 C CA . THR A 1 89 ? 8.454 16.648 3.617 1.00 68.12 89 THR A CA 1
ATOM 735 C C . THR A 1 89 ? 7.294 16.962 2.675 1.00 68.12 89 THR A C 1
ATOM 737 O O . THR A 1 89 ? 6.317 16.223 2.632 1.00 68.12 89 THR A O 1
ATOM 740 N N . ASP A 1 90 ? 7.447 17.992 1.844 1.00 71.12 90 ASP A N 1
ATOM 741 C CA . ASP A 1 90 ? 6.483 18.415 0.821 1.00 71.12 90 ASP A CA 1
ATOM 742 C C . ASP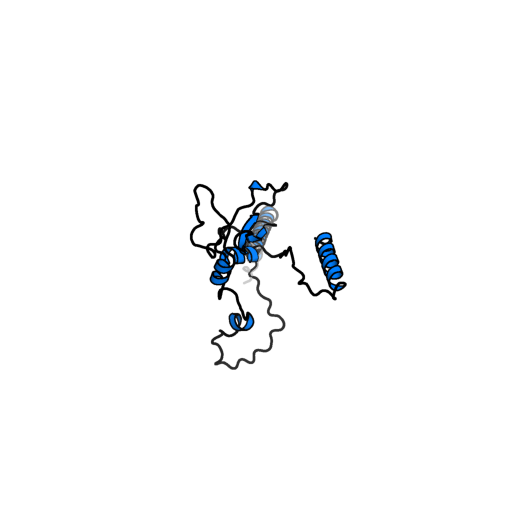 A 1 90 ? 6.273 17.362 -0.284 1.00 71.12 90 ASP A C 1
ATOM 744 O O . ASP A 1 90 ? 5.356 17.474 -1.093 1.00 71.12 90 ASP A O 1
ATOM 748 N N . LYS A 1 91 ? 7.142 16.345 -0.348 1.00 75.12 91 LYS A N 1
ATOM 749 C CA . LYS A 1 91 ? 7.099 15.268 -1.348 1.00 75.12 91 LYS A CA 1
ATOM 750 C C . LYS A 1 91 ? 6.369 14.022 -0.863 1.00 75.12 91 LYS A C 1
ATOM 752 O O . LYS A 1 91 ? 6.220 13.075 -1.632 1.00 75.12 91 LYS A O 1
ATOM 757 N N . ILE A 1 92 ? 5.931 13.998 0.395 1.00 87.06 92 ILE A N 1
ATOM 758 C CA . ILE A 1 92 ? 5.106 12.910 0.907 1.00 87.06 92 ILE A CA 1
ATOM 759 C C . ILE A 1 92 ? 3.717 13.048 0.284 1.00 87.06 92 ILE A C 1
ATOM 761 O O . ILE A 1 92 ? 2.997 14.016 0.526 1.00 87.06 92 ILE A O 1
ATOM 765 N N . VAL A 1 93 ? 3.340 12.070 -0.534 1.00 89.81 93 VAL A N 1
ATOM 766 C CA . VAL A 1 93 ? 2.049 12.063 -1.219 1.00 89.81 93 VAL A CA 1
ATOM 767 C C . VAL A 1 93 ? 1.019 11.386 -0.325 1.00 89.81 93 VAL A C 1
ATOM 769 O O . VAL A 1 93 ? 1.170 10.214 0.015 1.00 89.81 93 VAL A O 1
ATOM 772 N N . ASN A 1 94 ? -0.044 12.106 0.036 1.00 90.94 94 ASN A N 1
ATOM 773 C CA . ASN A 1 94 ? -1.200 11.508 0.702 1.00 90.94 94 ASN A CA 1
ATOM 774 C C . ASN A 1 94 ? -1.940 10.607 -0.287 1.00 90.94 94 ASN A C 1
ATOM 776 O O . ASN A 1 94 ? -2.333 11.056 -1.365 1.00 90.94 94 ASN A O 1
ATOM 780 N N . LEU A 1 95 ? -2.133 9.345 0.080 1.00 90.94 95 LEU A N 1
ATOM 781 C CA . LEU A 1 95 ? -2.852 8.380 -0.737 1.00 90.94 95 LEU A CA 1
ATOM 782 C C . LEU A 1 95 ? -4.261 8.157 -0.199 1.00 90.94 95 LEU A C 1
ATOM 784 O O . LEU A 1 95 ? -4.495 8.142 1.009 1.00 90.94 95 LEU A O 1
ATOM 788 N N . TRP A 1 96 ? -5.194 7.927 -1.119 1.00 90.19 96 TRP A N 1
ATOM 789 C CA . TRP A 1 96 ? -6.539 7.473 -0.797 1.00 90.19 96 TRP A CA 1
ATOM 790 C C . TRP A 1 96 ? -6.830 6.142 -1.487 1.00 90.19 96 TRP A C 1
ATOM 792 O O . TRP A 1 96 ? -7.027 6.125 -2.705 1.00 90.19 96 TRP A O 1
ATOM 802 N N . PRO A 1 97 ? -6.854 5.027 -0.740 1.00 89.50 97 PRO A N 1
ATOM 803 C CA . PRO A 1 97 ? -7.247 3.739 -1.288 1.00 89.50 97 PRO A CA 1
ATOM 804 C C . PRO A 1 97 ? -8.681 3.761 -1.792 1.00 89.50 97 PRO A C 1
ATOM 806 O O . PRO A 1 97 ? -9.612 4.039 -1.038 1.00 89.50 97 PRO A O 1
ATOM 809 N N . THR A 1 98 ? -8.880 3.371 -3.049 1.00 86.94 98 THR A N 1
ATOM 810 C CA . THR A 1 98 ? -10.228 3.167 -3.608 1.00 86.94 98 THR A CA 1
ATOM 811 C C . THR A 1 98 ? -10.983 2.061 -2.872 1.00 86.94 98 THR A C 1
ATOM 813 O O . THR A 1 98 ? -12.211 2.066 -2.836 1.00 86.94 98 THR A O 1
ATOM 816 N N . LYS A 1 99 ? -10.250 1.156 -2.210 1.00 85.56 99 LYS A N 1
ATOM 817 C CA . LYS A 1 99 ? -10.796 0.157 -1.285 1.00 85.56 99 LYS A CA 1
ATOM 818 C C . LYS A 1 99 ? -11.484 0.771 -0.065 1.00 85.56 99 LYS A C 1
ATOM 820 O O . LYS A 1 99 ? -12.395 0.152 0.466 1.00 85.56 99 LYS A O 1
ATOM 825 N N . CYS A 1 100 ? -11.105 1.971 0.363 1.00 83.38 100 CYS A N 1
ATOM 826 C CA . CYS A 1 100 ? -11.803 2.667 1.439 1.00 83.38 100 CYS A CA 1
ATOM 827 C C . CYS A 1 100 ? -13.141 3.233 0.958 1.00 83.38 100 CYS A C 1
ATOM 829 O O . CYS A 1 100 ? -14.174 2.984 1.571 1.00 83.38 100 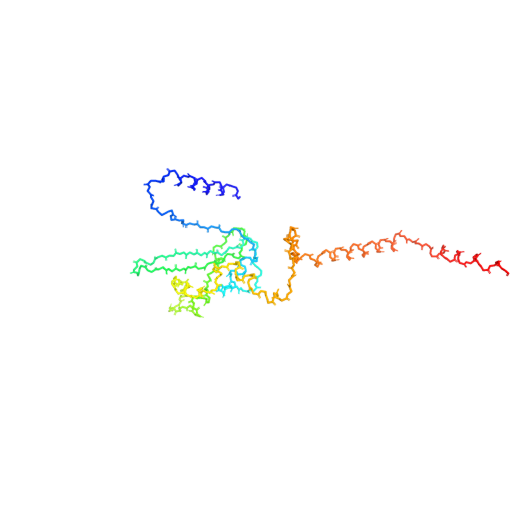CYS A O 1
ATOM 831 N N . GLU A 1 101 ? -13.126 4.004 -0.130 1.00 79.00 101 GLU A N 1
ATOM 832 C CA . GLU A 1 101 ? -14.316 4.574 -0.766 1.00 79.00 101 GLU A CA 1
ATOM 833 C C . GLU A 1 101 ? -13.978 5.102 -2.161 1.00 79.00 101 GLU A C 1
ATOM 835 O O . GLU A 1 101 ? -12.831 5.448 -2.448 1.00 79.00 101 GLU A O 1
ATOM 840 N N . THR A 1 102 ? -14.993 5.244 -3.011 1.00 63.19 102 THR A N 1
ATOM 841 C CA . THR A 1 102 ? -14.858 5.768 -4.377 1.00 63.19 102 THR A CA 1
ATOM 842 C C . THR A 1 102 ? -14.538 7.263 -4.438 1.00 63.19 102 THR A C 1
ATOM 844 O O . THR A 1 102 ? -14.064 7.737 -5.470 1.00 63.19 102 THR A O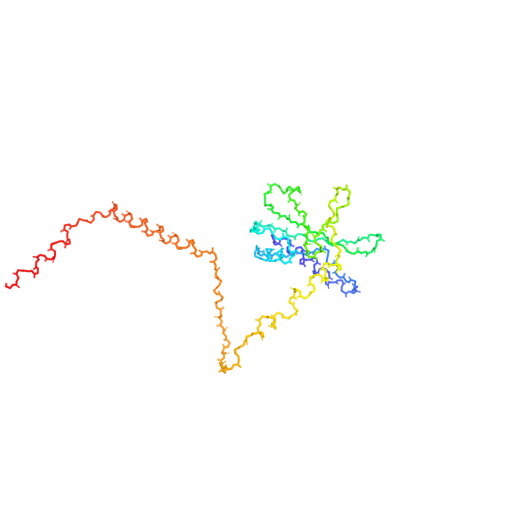 1
ATOM 847 N N . ARG A 1 103 ? -14.816 8.026 -3.372 1.00 62.41 103 ARG A N 1
ATOM 848 C CA . ARG A 1 103 ? -14.536 9.466 -3.275 1.00 62.41 103 ARG A CA 1
ATOM 849 C C . ARG A 1 103 ? -14.116 9.837 -1.858 1.00 62.41 103 ARG A C 1
ATOM 851 O O . ARG A 1 103 ? -14.743 9.410 -0.895 1.00 62.41 103 ARG A O 1
ATOM 858 N N . ASN A 1 104 ? -13.107 10.691 -1.741 1.00 62.31 104 ASN A N 1
ATOM 859 C CA . ASN A 1 104 ? -12.737 11.305 -0.470 1.00 62.31 104 ASN A CA 1
ATOM 860 C C . ASN A 1 104 ? -13.846 12.297 -0.106 1.00 62.31 104 ASN A C 1
ATOM 862 O O . ASN A 1 104 ? -14.266 13.086 -0.957 1.00 62.31 104 ASN A O 1
ATOM 866 N N . HIS A 1 105 ? -14.315 12.279 1.141 1.00 53.41 105 HIS A N 1
ATOM 867 C CA . HIS A 1 105 ? -15.285 13.262 1.614 1.00 53.41 105 HIS A CA 1
ATOM 868 C C . HIS A 1 105 ? -14.654 14.662 1.530 1.00 53.41 105 HIS A C 1
ATOM 870 O O . HIS A 1 105 ? -13.696 14.971 2.245 1.00 53.41 105 HIS A O 1
ATOM 876 N N . VAL A 1 106 ? -15.156 15.491 0.612 1.00 56.69 106 VAL A N 1
ATOM 877 C CA . VAL A 1 106 ? -14.740 16.888 0.456 1.00 56.69 106 VAL A CA 1
ATOM 878 C C . VAL A 1 106 ? -15.589 17.703 1.413 1.00 56.69 106 VAL A C 1
ATOM 880 O O . VAL A 1 106 ? -16.706 18.084 1.078 1.00 56.69 106 VAL A O 1
ATOM 883 N N . ASP A 1 107 ? -15.075 17.940 2.617 1.00 49.88 107 ASP A N 1
ATOM 884 C CA . ASP A 1 107 ? -15.736 18.840 3.555 1.00 49.88 107 ASP A CA 1
ATOM 885 C C . ASP A 1 107 ? -15.163 20.251 3.375 1.00 49.88 107 ASP A C 1
ATOM 887 O O . ASP A 1 107 ? -14.014 20.538 3.724 1.00 49.88 107 ASP A O 1
ATOM 891 N N . GLY A 1 108 ? -15.934 21.109 2.705 1.00 52.06 108 GLY A N 1
ATOM 892 C CA . GLY A 1 108 ? -15.802 22.572 2.687 1.00 52.06 108 GLY A CA 1
ATOM 893 C C . GLY A 1 108 ? -14.565 23.221 2.046 1.00 52.06 108 GLY A C 1
ATOM 894 O O . GLY A 1 108 ? -14.681 24.369 1.625 1.00 52.06 108 GLY A O 1
ATOM 895 N N . LYS A 1 109 ? -13.406 22.548 1.963 1.00 51.81 109 LYS A N 1
ATOM 896 C CA . LYS A 1 109 ? -12.167 22.958 1.246 1.00 51.81 109 LYS A CA 1
ATOM 897 C C . LYS A 1 109 ? -10.964 22.033 1.495 1.00 51.81 109 LYS A C 1
ATOM 899 O O . LYS A 1 109 ? -9.910 22.263 0.904 1.00 51.81 109 LYS A O 1
ATOM 904 N N . GLN A 1 110 ? -11.086 21.011 2.348 1.00 53.56 110 GLN A N 1
ATOM 905 C CA . GLN A 1 110 ? -9.968 20.142 2.723 1.00 53.56 110 GLN A CA 1
ATOM 906 C C . GLN A 1 110 ? -10.315 18.673 2.451 1.00 53.56 110 GLN A C 1
ATOM 908 O O . GLN A 1 110 ? -11.324 18.158 2.926 1.00 53.56 110 GLN A O 1
ATOM 913 N N . LEU A 1 111 ? -9.487 17.999 1.648 1.00 63.94 111 LEU A N 1
ATOM 914 C CA . LEU A 1 111 ? -9.607 16.561 1.401 1.00 63.94 111 LEU A CA 1
ATOM 915 C C . LEU A 1 111 ? -9.266 15.816 2.697 1.00 63.94 111 LEU A C 1
ATOM 917 O O . LEU A 1 111 ? -8.136 15.905 3.182 1.00 63.94 111 LEU A O 1
ATOM 921 N N . ASN A 1 112 ? -10.228 15.086 3.263 1.00 71.62 112 ASN A N 1
ATOM 922 C CA . ASN A 1 112 ? -9.971 14.234 4.420 1.00 71.62 112 ASN A CA 1
ATOM 923 C C . ASN A 1 112 ? -9.402 12.886 3.949 1.00 71.62 112 ASN A C 1
ATOM 925 O O . ASN A 1 112 ? -10.100 12.112 3.302 1.00 71.62 112 ASN A O 1
ATOM 929 N N . TYR A 1 113 ? -8.140 12.604 4.282 1.00 81.44 113 TYR A N 1
ATOM 930 C CA . TYR A 1 113 ? -7.446 11.349 3.947 1.00 81.44 113 TYR A CA 1
ATOM 931 C C . TYR A 1 113 ? -7.557 10.281 5.050 1.00 81.44 113 TYR A C 1
ATOM 933 O O . TYR A 1 113 ? -6.723 9.383 5.142 1.00 81.44 113 TYR A O 1
ATOM 941 N N . SER A 1 114 ? -8.563 10.387 5.921 1.00 87.12 114 SER A N 1
ATOM 942 C CA . SER A 1 114 ? -8.775 9.444 7.021 1.00 87.12 114 SER A CA 1
ATOM 943 C C . SER A 1 114 ? -9.758 8.354 6.596 1.00 87.12 114 SER A C 1
ATOM 945 O O . SER A 1 114 ? -10.952 8.609 6.451 1.00 87.12 114 SER A O 1
ATOM 947 N N . CYS A 1 115 ? -9.259 7.138 6.402 1.00 89.44 115 CYS A N 1
ATOM 948 C CA . CYS A 1 115 ? -10.071 5.985 6.032 1.00 89.44 115 CYS A CA 1
ATOM 949 C C . CYS A 1 115 ? -10.522 5.205 7.279 1.00 89.44 115 CYS A C 1
ATOM 951 O O . CYS A 1 115 ? -9.664 4.789 8.057 1.00 89.44 115 CYS A O 1
ATOM 953 N N . PRO A 1 116 ? -11.827 4.961 7.498 1.00 90.31 116 PRO A N 1
ATOM 954 C CA . PRO A 1 116 ? -12.285 4.136 8.616 1.00 90.31 116 PRO A CA 1
ATOM 955 C C . PRO A 1 116 ? -11.733 2.707 8.527 1.00 90.31 116 PRO A C 1
ATOM 957 O O . PRO A 1 116 ? -11.882 2.052 7.494 1.00 90.31 116 PRO A O 1
ATOM 960 N N . PHE A 1 117 ? -11.141 2.207 9.616 1.00 90.56 117 PHE A N 1
ATOM 961 C CA . PHE A 1 117 ? -10.491 0.890 9.645 1.00 90.56 117 PHE A CA 1
ATOM 962 C C . PHE A 1 117 ? -11.443 -0.240 9.227 1.00 90.56 117 PHE A C 1
ATOM 964 O O . PHE A 1 117 ? -11.144 -0.990 8.302 1.00 90.56 117 PHE A O 1
ATOM 971 N N . GLN A 1 118 ? -12.630 -0.291 9.836 1.00 89.19 118 GLN A N 1
ATOM 972 C CA . GLN A 1 118 ? -13.633 -1.327 9.575 1.00 89.19 118 GLN A CA 1
ATOM 973 C C . GLN A 1 118 ? -14.093 -1.348 8.109 1.00 89.19 118 GLN A C 1
ATOM 975 O O . GLN A 1 118 ? -14.352 -2.405 7.546 1.00 89.19 118 GLN A O 1
ATOM 980 N N . LYS A 1 119 ? -14.172 -0.179 7.461 1.00 90.50 119 LYS A N 1
ATOM 981 C CA . LYS A 1 119 ? -14.583 -0.080 6.055 1.00 90.50 119 LYS A CA 1
ATOM 982 C C . LYS A 1 119 ? -13.519 -0.658 5.125 1.00 90.50 119 LYS A C 1
ATOM 984 O O . LYS A 1 119 ? -13.853 -1.386 4.195 1.00 90.50 119 LYS A O 1
ATOM 989 N N . LEU A 1 120 ? -12.247 -0.358 5.393 1.00 90.69 120 LEU A N 1
ATOM 990 C CA . LEU A 1 120 ? -11.145 -0.948 4.641 1.00 90.69 120 LEU A CA 1
ATOM 991 C C . LEU A 1 120 ? -11.071 -2.461 4.857 1.00 90.69 120 LEU A C 1
ATOM 993 O O . LEU A 1 120 ? -10.921 -3.193 3.888 1.00 90.69 120 LEU A O 1
ATOM 997 N N . GLU A 1 121 ? -11.196 -2.923 6.100 1.00 91.19 121 GLU A N 1
ATOM 998 C CA . GLU A 1 121 ? -11.160 -4.348 6.441 1.00 91.19 121 GLU A CA 1
ATOM 999 C C . GLU A 1 121 ? -12.228 -5.139 5.676 1.00 91.19 121 GLU A C 1
ATOM 1001 O O . GLU A 1 121 ? -11.905 -6.125 5.017 1.00 91.19 121 GLU A O 1
ATOM 1006 N N . LEU A 1 122 ? -13.471 -4.649 5.667 1.00 91.69 122 LEU A N 1
ATOM 1007 C CA . LEU A 1 122 ? -14.564 -5.255 4.902 1.00 91.69 122 LEU A CA 1
ATOM 1008 C C . LEU A 1 122 ? -14.287 -5.275 3.391 1.00 91.69 122 LEU A C 1
ATOM 1010 O O . LEU A 1 122 ? -14.636 -6.232 2.710 1.00 91.69 122 LEU A O 1
ATOM 1014 N N . SER A 1 123 ? -13.639 -4.239 2.858 1.00 91.19 123 SER A N 1
ATOM 1015 C CA . SER A 1 123 ? -13.292 -4.142 1.432 1.00 91.19 123 SER A CA 1
ATOM 1016 C C . SER A 1 123 ? -12.136 -5.057 1.014 1.00 91.19 123 SER A C 1
ATOM 1018 O O . SER A 1 123 ? -12.009 -5.419 -0.159 1.00 91.19 123 SER A O 1
ATOM 1020 N N . LEU A 1 124 ? -11.280 -5.421 1.970 1.00 90.19 124 LEU A N 1
ATOM 1021 C CA . LEU A 1 124 ? -10.191 -6.378 1.785 1.00 90.19 124 LEU A CA 1
ATOM 1022 C C . LEU A 1 124 ? -10.620 -7.817 2.099 1.00 90.19 124 LEU A C 1
ATOM 1024 O O . LEU A 1 124 ? -9.879 -8.760 1.833 1.00 90.19 124 LEU A O 1
ATOM 1028 N N . GLN A 1 125 ? -11.803 -8.023 2.677 1.00 91.94 125 GLN A N 1
ATOM 1029 C CA . GLN A 1 125 ? -12.265 -9.358 3.022 1.00 91.94 125 GLN A CA 1
ATOM 1030 C C . GLN A 1 125 ? -12.424 -10.216 1.760 1.00 91.94 125 GLN A C 1
ATOM 1032 O O . GLN A 1 125 ? -13.091 -9.829 0.801 1.00 91.94 125 GLN A O 1
ATOM 1037 N N . GLY A 1 126 ? -11.785 -11.388 1.760 1.00 87.88 126 GLY A N 1
ATOM 1038 C CA . GLY A 1 126 ? -11.797 -12.308 0.620 1.00 87.88 126 GLY A CA 1
ATOM 1039 C C . GLY A 1 126 ? -10.893 -11.895 -0.545 1.00 87.88 126 GLY A C 1
ATOM 1040 O O . GLY A 1 126 ? -10.906 -12.559 -1.575 1.00 87.88 126 GLY A O 1
ATOM 1041 N N . THR A 1 127 ? -10.110 -10.818 -0.413 1.00 88.19 127 THR A N 1
ATOM 1042 C CA . THR A 1 127 ? -9.117 -10.422 -1.426 1.00 88.19 127 THR A CA 1
ATOM 1043 C C . THR A 1 127 ? -7.696 -10.854 -1.065 1.00 88.19 127 THR A C 1
ATOM 1045 O O . THR A 1 127 ? -6.794 -10.743 -1.895 1.00 88.19 127 THR A O 1
ATOM 1048 N N . TYR A 1 128 ? -7.486 -11.333 0.161 1.00 86.25 128 TYR A N 1
ATOM 1049 C CA . TYR A 1 128 ? -6.241 -11.935 0.622 1.00 86.25 128 TYR A CA 1
ATOM 1050 C C . TYR A 1 128 ? -6.402 -13.448 0.758 1.00 86.25 128 TYR A C 1
ATOM 1052 O O . TYR A 1 128 ? -7.467 -13.929 1.147 1.00 86.25 128 TYR A O 1
ATOM 1060 N N . ALA A 1 129 ? -5.321 -14.173 0.476 1.00 86.56 129 ALA A N 1
ATOM 1061 C CA . ALA A 1 129 ? -5.298 -15.618 0.613 1.00 86.56 129 ALA A CA 1
ATOM 1062 C C . ALA A 1 129 ? -5.402 -16.025 2.085 1.00 86.56 129 ALA A C 1
ATOM 1064 O O . ALA A 1 129 ? -4.690 -15.487 2.941 1.00 86.56 129 ALA A O 1
ATOM 1065 N N . THR A 1 130 ? -6.273 -16.989 2.368 1.00 88.12 130 THR A N 1
ATOM 1066 C CA . THR A 1 130 ? -6.386 -17.603 3.706 1.00 88.12 130 THR A CA 1
ATOM 1067 C C . THR A 1 130 ? -5.626 -18.919 3.776 1.00 88.12 130 THR A C 1
ATOM 1069 O O . THR A 1 130 ? -5.033 -19.229 4.809 1.00 88.12 130 THR A O 1
ATOM 1072 N N . ASP A 1 131 ? -5.565 -19.632 2.651 1.00 87.00 131 ASP A N 1
ATOM 1073 C CA . ASP A 1 131 ? -4.731 -20.808 2.451 1.00 87.00 131 ASP A CA 1
ATOM 1074 C C . ASP A 1 131 ? -3.996 -20.677 1.116 1.00 87.00 131 ASP A C 1
ATOM 1076 O O . ASP A 1 131 ? -4.528 -20.947 0.041 1.00 87.00 131 ASP A O 1
ATOM 1080 N N . ILE A 1 132 ? -2.735 -20.252 1.198 1.00 83.94 132 ILE A N 1
ATOM 1081 C CA . ILE A 1 132 ? -1.873 -20.070 0.025 1.00 83.94 132 ILE A CA 1
ATOM 1082 C C . ILE A 1 132 ? -1.673 -21.403 -0.717 1.00 83.94 132 ILE A C 1
ATOM 1084 O O . ILE A 1 132 ? -1.494 -21.405 -1.930 1.00 83.94 132 ILE A O 1
ATOM 1088 N N . GLY A 1 133 ? -1.690 -22.539 -0.011 1.00 83.38 133 GLY A N 1
ATOM 1089 C CA . GLY A 1 133 ? -1.498 -23.854 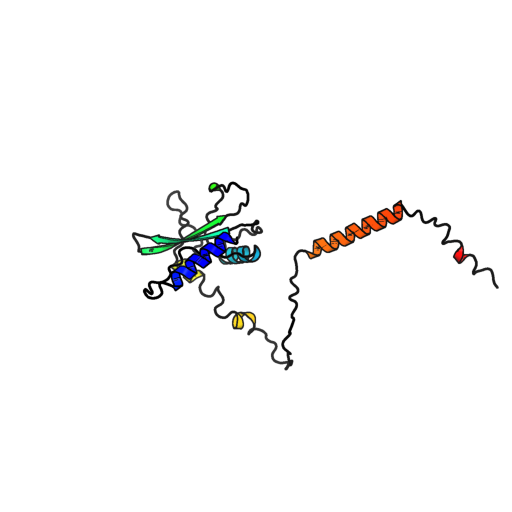-0.613 1.00 83.38 133 GLY A CA 1
ATOM 1090 C C . GLY A 1 133 ? -2.680 -24.244 -1.495 1.00 83.38 133 GLY A C 1
ATOM 1091 O O . GLY A 1 133 ? -2.503 -24.518 -2.680 1.00 83.38 133 GLY A O 1
ATOM 1092 N N . ALA A 1 134 ? -3.886 -24.201 -0.935 1.00 85.50 134 ALA A N 1
ATOM 1093 C CA . ALA A 1 134 ? -5.100 -24.537 -1.673 1.00 85.50 134 ALA A CA 1
ATOM 1094 C C . ALA A 1 134 ? -5.337 -23.572 -2.850 1.00 85.50 134 ALA A C 1
ATOM 1096 O O . ALA A 1 134 ? -5.586 -23.999 -3.976 1.00 85.50 134 ALA A O 1
ATOM 1097 N N . GLU A 1 135 ? -5.183 -22.264 -2.621 1.00 83.06 135 GLU A N 1
ATOM 1098 C CA . GLU A 1 135 ? -5.444 -21.244 -3.643 1.00 83.06 135 GLU A CA 1
ATOM 1099 C C . GLU A 1 135 ? -4.433 -21.272 -4.802 1.00 83.06 135 GLU A C 1
ATOM 1101 O O . GLU A 1 135 ? -4.775 -20.887 -5.921 1.00 83.06 135 GLU A O 1
ATOM 1106 N N . CYS A 1 136 ? -3.199 -21.734 -4.566 1.00 84.81 136 CYS A N 1
ATOM 1107 C CA . CYS A 1 136 ? -2.179 -21.827 -5.612 1.00 84.81 136 CYS A CA 1
ATOM 1108 C C . CYS A 1 136 ? -2.068 -23.207 -6.277 1.00 84.81 136 CYS A C 1
ATOM 1110 O O . CYS A 1 136 ? -1.628 -23.251 -7.424 1.00 84.81 136 CYS A O 1
ATOM 1112 N N . TYR A 1 137 ? -2.416 -24.310 -5.599 1.00 78.50 137 TYR A N 1
ATOM 1113 C CA . TYR A 1 137 ? -2.099 -25.667 -6.077 1.00 78.50 137 TYR A CA 1
ATOM 1114 C C . TYR A 1 137 ? -3.308 -26.593 -6.296 1.00 78.50 137 TYR A C 1
ATOM 1116 O O . TYR A 1 137 ? -3.188 -27.532 -7.080 1.00 78.50 137 TYR A O 1
ATOM 1124 N N . ASP A 1 138 ? -4.476 -26.356 -5.685 1.00 65.56 138 ASP A N 1
ATOM 1125 C CA . ASP A 1 138 ? -5.608 -27.306 -5.774 1.00 65.56 138 ASP A CA 1
ATOM 1126 C C . ASP A 1 138 ? -6.490 -27.132 -7.025 1.00 65.56 138 ASP A C 1
ATOM 1128 O O . ASP A 1 138 ? -7.412 -27.915 -7.261 1.00 65.56 138 ASP A O 1
ATOM 1132 N N . HIS A 1 139 ? -6.201 -26.138 -7.870 1.00 56.56 139 HIS A N 1
ATOM 1133 C CA . HIS A 1 139 ? -6.962 -25.870 -9.093 1.00 56.56 139 HIS A CA 1
ATOM 1134 C C . HIS A 1 139 ? -6.396 -26.501 -10.372 1.00 56.56 139 HIS A C 1
ATOM 1136 O O . HIS A 1 139 ? -6.937 -26.220 -11.439 1.00 56.56 139 HIS A O 1
ATOM 1142 N N . ASP A 1 140 ? -5.385 -27.375 -10.307 1.00 53.81 140 ASP A N 1
ATOM 1143 C CA . ASP A 1 140 ? -4.913 -28.105 -11.491 1.00 53.81 140 ASP A CA 1
ATOM 1144 C C . ASP A 1 140 ? -5.953 -29.157 -11.938 1.00 53.81 140 ASP A C 1
ATOM 1146 O O . ASP A 1 140 ? -6.107 -30.198 -11.289 1.00 53.81 140 ASP A O 1
ATOM 1150 N N . PRO A 1 141 ? -6.652 -28.984 -13.082 1.00 49.34 141 PRO A N 1
ATOM 1151 C CA . PRO A 1 141 ? -7.585 -29.976 -13.603 1.00 49.34 141 PRO A CA 1
ATOM 1152 C C . PRO A 1 141 ? -6.818 -31.064 -14.372 1.00 49.34 141 PRO A C 1
ATOM 1154 O O . PRO A 1 141 ? -7.163 -31.411 -15.501 1.00 49.34 141 PRO A O 1
ATOM 1157 N N . VAL A 1 142 ? -5.738 -31.593 -13.791 1.00 47.84 142 VAL A N 1
ATOM 1158 C CA . VAL A 1 142 ? -4.893 -32.621 -14.416 1.00 47.84 142 VAL A CA 1
ATOM 1159 C C . VAL A 1 142 ? -4.684 -33.779 -13.449 1.00 47.84 142 VAL A C 1
ATOM 1161 O O . VAL A 1 142 ? -3.572 -34.164 -13.127 1.00 47.84 142 VAL A O 1
ATOM 1164 N N . ASN A 1 143 ? -5.786 -34.388 -13.019 1.00 43.41 143 ASN A N 1
ATOM 1165 C CA . ASN A 1 143 ? -5.768 -35.734 -12.455 1.00 43.41 143 ASN A CA 1
ATOM 1166 C C . ASN A 1 143 ? -6.762 -36.630 -13.196 1.00 43.41 143 ASN A C 1
ATOM 1168 O O . ASN A 1 143 ? -7.741 -37.092 -12.633 1.00 43.41 143 ASN A O 1
ATOM 1172 N N . ASN A 1 144 ? -6.461 -36.891 -14.472 1.00 41.22 144 ASN A N 1
ATOM 1173 C CA . ASN A 1 144 ? -6.802 -38.152 -15.146 1.00 41.22 144 ASN A CA 1
ATOM 1174 C C . ASN A 1 144 ? -5.576 -38.784 -15.829 1.00 41.22 144 ASN A C 1
ATOM 1176 O O . ASN A 1 144 ? -5.709 -39.686 -16.652 1.00 41.22 144 ASN A O 1
ATOM 1180 N N . VAL A 1 145 ? -4.363 -38.349 -15.480 1.00 43.44 145 VAL A N 1
ATOM 1181 C CA . VAL A 1 145 ? -3.147 -39.093 -15.803 1.00 43.44 145 VAL A CA 1
ATOM 1182 C C . VAL A 1 145 ? -2.422 -39.312 -14.494 1.00 43.44 145 VAL A C 1
ATOM 1184 O O . VAL A 1 145 ? -2.023 -38.372 -13.819 1.00 43.44 145 VAL A O 1
ATOM 1187 N N . LYS A 1 146 ? -2.282 -40.581 -14.123 1.00 43.50 146 LYS A N 1
ATOM 1188 C CA . LYS A 1 146 ? -1.457 -41.040 -13.011 1.00 43.50 146 LYS A CA 1
ATOM 1189 C C . LYS A 1 146 ? 0.010 -40.782 -13.368 1.00 43.50 146 LYS A C 1
ATOM 1191 O O . LYS A 1 146 ? 0.743 -41.704 -13.706 1.00 43.50 146 LYS A O 1
ATOM 1196 N N . THR A 1 147 ? 0.434 -39.525 -13.369 1.00 34.75 147 THR A N 1
ATOM 1197 C CA . THR A 1 147 ? 1.847 -39.176 -13.438 1.00 34.75 147 THR A CA 1
ATOM 1198 C C . THR A 1 147 ? 2.405 -39.294 -12.037 1.00 34.75 147 THR A C 1
ATOM 1200 O O . THR A 1 147 ? 2.110 -38.491 -11.156 1.00 34.75 147 THR A O 1
ATOM 1203 N N . THR A 1 148 ? 3.212 -40.328 -11.834 1.00 39.12 148 THR A N 1
ATOM 1204 C CA . THR A 1 148 ? 4.173 -40.435 -10.743 1.00 39.12 148 THR A CA 1
ATOM 1205 C C . THR A 1 148 ? 5.105 -39.217 -10.799 1.00 39.12 148 THR A C 1
ATOM 1207 O O . THR A 1 148 ? 6.184 -39.287 -11.382 1.00 39.12 148 THR A O 1
ATOM 1210 N N . PHE A 1 149 ? 4.690 -38.070 -10.256 1.00 41.47 149 PHE A N 1
ATOM 1211 C CA . PHE A 1 149 ? 5.565 -36.909 -10.139 1.00 41.47 149 PHE A CA 1
ATOM 1212 C C . PHE A 1 149 ? 6.444 -37.086 -8.910 1.00 41.47 149 PHE A C 1
ATOM 1214 O O . PHE A 1 149 ? 6.083 -36.808 -7.768 1.00 41.47 149 PHE A O 1
ATOM 1221 N N . MET A 1 150 ? 7.634 -37.603 -9.191 1.00 33.62 150 MET A N 1
ATOM 1222 C CA . MET A 1 150 ? 8.808 -37.468 -8.352 1.00 33.62 150 MET A CA 1
ATOM 1223 C C . MET A 1 150 ? 8.964 -35.988 -7.973 1.00 33.62 150 MET A C 1
ATOM 1225 O O . MET A 1 150 ? 8.977 -35.120 -8.846 1.00 33.62 150 MET A O 1
ATOM 1229 N N . LYS A 1 151 ? 9.057 -35.710 -6.668 1.00 37.44 151 LYS A N 1
ATOM 1230 C CA . LYS A 1 151 ? 9.413 -34.406 -6.094 1.00 37.44 151 LYS A CA 1
ATOM 1231 C C . LYS A 1 151 ? 10.547 -33.776 -6.921 1.00 37.44 151 LYS A C 1
ATOM 1233 O O . LYS A 1 151 ? 11.638 -34.351 -6.924 1.00 37.44 151 LYS A O 1
ATOM 1238 N N . PRO A 1 152 ? 10.356 -32.625 -7.593 1.00 35.81 152 PRO A N 1
ATOM 1239 C CA . PRO A 1 152 ? 11.462 -31.957 -8.249 1.00 35.81 152 PRO A CA 1
ATOM 1240 C C . PRO A 1 152 ? 12.293 -31.282 -7.157 1.00 35.81 152 PRO A C 1
ATOM 1242 O O . PRO A 1 152 ? 12.047 -30.155 -6.734 1.00 35.81 152 PRO A O 1
ATOM 1245 N N . SER A 1 153 ? 13.293 -32.001 -6.657 1.00 41.59 153 SER A N 1
ATOM 1246 C CA . SER A 1 153 ? 14.491 -31.373 -6.117 1.00 41.59 153 SER A CA 1
ATOM 1247 C C . SER A 1 153 ? 15.117 -30.552 -7.244 1.00 41.59 153 SER A C 1
ATOM 1249 O O . SER A 1 153 ? 15.742 -31.112 -8.140 1.00 41.59 153 SER A O 1
ATOM 1251 N N . GLY A 1 154 ? 14.902 -29.236 -7.211 1.00 39.62 154 GLY A N 1
ATOM 1252 C CA . GLY A 1 154 ? 15.482 -28.296 -8.167 1.00 39.62 154 GLY A CA 1
ATOM 1253 C C . GLY A 1 154 ? 14.556 -27.921 -9.322 1.00 39.62 154 GLY A C 1
ATOM 1254 O O . GLY A 1 154 ? 14.920 -28.093 -10.479 1.00 39.62 154 GLY A O 1
ATOM 1255 N N . MET A 1 155 ? 13.389 -27.344 -9.029 1.00 32.47 155 MET A N 1
ATOM 1256 C CA . MET A 1 155 ? 12.751 -26.462 -10.006 1.00 32.47 155 MET A CA 1
ATOM 1257 C C . MET A 1 155 ? 13.547 -25.151 -9.999 1.00 32.47 155 MET A C 1
ATOM 1259 O O . MET A 1 155 ? 13.370 -24.314 -9.114 1.00 32.47 155 MET A O 1
ATOM 1263 N N . GLN A 1 156 ? 14.478 -24.995 -10.943 1.00 34.31 156 GLN A N 1
ATOM 1264 C CA . GLN A 1 156 ? 14.986 -23.671 -11.280 1.00 34.31 156 GLN A CA 1
ATOM 1265 C C . GLN A 1 156 ? 13.794 -22.896 -11.827 1.00 34.31 156 GLN A C 1
ATOM 1267 O O . GLN A 1 156 ? 13.368 -23.099 -12.962 1.00 34.31 156 GLN A O 1
ATOM 1272 N N . ILE A 1 157 ? 13.213 -22.064 -10.964 1.00 34.81 157 ILE A N 1
ATOM 1273 C CA . ILE A 1 157 ? 12.321 -20.988 -11.361 1.00 34.81 157 ILE A CA 1
ATOM 1274 C C . ILE A 1 157 ? 13.112 -20.222 -12.412 1.00 34.81 157 ILE A C 1
ATOM 1276 O O . ILE A 1 157 ? 14.116 -19.581 -12.096 1.00 34.81 157 ILE A O 1
ATOM 1280 N N . LEU A 1 158 ? 12.706 -20.347 -13.673 1.00 34.69 158 LEU A N 1
ATOM 1281 C CA . LEU A 1 158 ? 13.160 -19.439 -14.704 1.00 34.69 158 LEU A CA 1
ATOM 1282 C C . LEU A 1 158 ? 12.478 -18.108 -14.381 1.00 34.69 158 LEU A C 1
ATOM 1284 O O . LEU A 1 158 ? 11.431 -17.766 -14.931 1.00 34.69 158 LEU A O 1
ATOM 1288 N N . GLU A 1 159 ? 13.039 -17.395 -13.402 1.00 38.53 159 GLU A N 1
ATOM 1289 C CA . GLU A 1 159 ? 12.853 -15.967 -13.254 1.00 38.53 159 GLU A CA 1
ATOM 1290 C C . GLU A 1 159 ? 13.104 -15.414 -14.650 1.00 38.53 159 GLU A C 1
ATOM 1292 O O . GLU A 1 159 ? 14.222 -15.447 -15.168 1.00 38.53 159 GLU A O 1
ATOM 1297 N N . SER A 1 160 ? 12.031 -14.980 -15.306 1.00 38.75 160 SER A N 1
ATOM 1298 C CA . SER A 1 160 ? 12.124 -14.166 -16.505 1.00 38.75 160 SER A CA 1
ATOM 1299 C C . SER A 1 160 ? 12.689 -12.826 -16.059 1.00 38.75 160 SER A C 1
ATOM 1301 O O . SER A 1 160 ? 11.979 -11.842 -15.861 1.00 38.75 160 SER A O 1
ATOM 1303 N N . TYR A 1 161 ? 13.997 -12.831 -15.813 1.00 41.00 161 TYR A N 1
ATOM 1304 C CA . TYR A 1 161 ? 14.792 -11.667 -15.533 1.00 41.00 161 TYR A CA 1
ATOM 1305 C C . TYR A 1 161 ? 14.599 -10.712 -16.701 1.00 41.00 161 TYR A C 1
ATOM 1307 O O . TYR A 1 161 ? 14.975 -10.983 -17.845 1.00 41.00 161 TYR A O 1
ATOM 1315 N N . CYS A 1 162 ? 14.082 -9.537 -16.367 1.00 41.94 162 CYS A N 1
ATOM 1316 C CA . CYS A 1 162 ? 14.006 -8.337 -17.192 1.00 41.94 162 CYS A CA 1
ATOM 1317 C C . CYS A 1 162 ? 15.407 -7.791 -17.596 1.00 41.94 162 CYS A C 1
ATOM 1319 O O . CYS A 1 162 ? 15.584 -6.599 -17.822 1.00 41.94 162 CYS A O 1
ATOM 1321 N N . TYR A 1 163 ? 16.420 -8.663 -17.677 1.00 47.28 163 TYR A N 1
ATOM 1322 C CA . TYR A 1 163 ? 17.797 -8.414 -18.112 1.00 47.28 163 TYR A CA 1
ATOM 1323 C C . TYR A 1 163 ? 18.111 -9.044 -19.475 1.00 47.28 163 TYR A C 1
ATOM 1325 O O . TYR A 1 163 ? 19.142 -8.740 -20.079 1.00 47.28 163 TYR A O 1
ATOM 1333 N N . HIS A 1 164 ? 17.209 -9.872 -20.011 1.00 46.62 164 HIS A N 1
ATOM 1334 C CA . HIS A 1 164 ? 17.431 -10.537 -21.288 1.00 46.62 164 HIS A CA 1
ATOM 1335 C C . HIS A 1 164 ? 17.547 -9.614 -22.526 1.00 46.62 164 HIS A C 1
ATOM 1337 O O . HIS A 1 164 ? 18.284 -9.999 -23.440 1.00 46.62 164 HIS A O 1
ATOM 1343 N N . PRO A 1 165 ? 16.950 -8.395 -22.601 1.00 52.16 165 PRO A N 1
ATOM 1344 C CA . PRO A 1 165 ? 17.231 -7.514 -23.734 1.00 52.16 165 PRO A CA 1
ATOM 1345 C C . PRO A 1 165 ? 18.634 -6.895 -23.659 1.00 52.16 165 PRO A C 1
ATOM 1347 O O . PRO A 1 165 ? 19.184 -6.542 -24.695 1.00 52.16 165 PRO A O 1
ATOM 1350 N N . GLN A 1 166 ? 19.259 -6.808 -22.477 1.00 55.44 166 GLN A N 1
ATOM 1351 C CA . GLN A 1 166 ? 20.568 -6.158 -22.331 1.00 55.44 166 GLN A CA 1
ATOM 1352 C C . GLN A 1 166 ? 21.730 -7.090 -22.690 1.00 55.44 166 GLN A C 1
ATOM 1354 O O . GLN A 1 166 ? 22.669 -6.670 -23.367 1.00 55.44 166 GLN A O 1
ATOM 1359 N N . LEU A 1 167 ? 21.647 -8.372 -22.320 1.00 60.09 167 LEU A N 1
ATOM 1360 C CA . LEU A 1 167 ? 22.674 -9.355 -22.679 1.00 60.09 167 LEU A CA 1
ATOM 1361 C C . LEU A 1 167 ? 22.740 -9.567 -24.197 1.00 60.09 167 LEU A C 1
ATOM 1363 O O . LEU A 1 167 ? 23.825 -9.583 -24.774 1.00 60.09 167 LEU A O 1
ATOM 1367 N N . LEU A 1 168 ? 21.577 -9.644 -24.854 1.00 62.69 168 LEU A N 1
ATOM 1368 C CA . LEU A 1 168 ? 21.500 -9.754 -26.308 1.00 62.69 168 LEU A CA 1
ATOM 1369 C C . LEU A 1 168 ? 22.132 -8.523 -26.975 1.00 62.69 168 LEU A C 1
ATOM 1371 O O . LEU A 1 168 ? 22.959 -8.672 -27.871 1.00 62.69 168 LEU A O 1
ATOM 1375 N N . THR A 1 169 ? 21.820 -7.310 -26.497 1.00 68.69 169 THR A N 1
ATOM 1376 C CA . THR A 1 169 ? 22.433 -6.082 -27.035 1.00 68.69 169 THR A CA 1
ATOM 1377 C C . THR A 1 169 ? 23.942 -6.028 -26.822 1.00 68.69 169 THR A C 1
ATOM 1379 O O . THR A 1 169 ? 24.649 -5.571 -27.714 1.00 68.69 169 THR A O 1
ATOM 1382 N N . PHE A 1 170 ? 24.461 -6.544 -25.701 1.00 68.75 170 PHE A N 1
ATOM 1383 C CA . PHE A 1 170 ? 25.905 -6.629 -25.470 1.00 68.75 170 PHE A CA 1
ATOM 1384 C C . PHE A 1 170 ? 26.580 -7.605 -26.437 1.00 68.75 170 PHE A C 1
ATOM 1386 O O . PHE A 1 170 ? 27.623 -7.272 -26.995 1.00 68.75 170 PHE A O 1
ATOM 1393 N N . ILE A 1 171 ? 25.966 -8.762 -26.701 1.00 75.50 171 ILE A N 1
ATOM 1394 C CA . ILE A 1 171 ? 26.478 -9.739 -27.672 1.00 75.50 171 ILE A CA 1
ATOM 1395 C C . ILE A 1 171 ? 26.465 -9.142 -29.088 1.00 75.50 171 ILE A C 1
ATOM 1397 O O . ILE A 1 171 ? 27.469 -9.207 -29.799 1.00 75.50 171 ILE A O 1
ATOM 1401 N N . PHE A 1 172 ? 25.373 -8.491 -29.500 1.00 74.38 172 PHE A N 1
ATOM 1402 C CA . PHE A 1 172 ? 25.304 -7.838 -30.812 1.00 74.38 172 PHE A CA 1
ATOM 1403 C C . PHE A 1 172 ? 26.306 -6.686 -30.944 1.00 74.38 172 PHE A C 1
ATOM 1405 O O . PHE A 1 172 ? 26.972 -6.560 -31.966 1.00 74.38 172 PHE A O 1
ATOM 1412 N N . PHE A 1 173 ? 26.491 -5.879 -29.902 1.00 79.50 173 PHE A N 1
ATOM 1413 C CA . PHE A 1 173 ? 27.452 -4.781 -29.943 1.00 79.50 173 PHE A CA 1
ATOM 1414 C C . PHE A 1 173 ? 28.902 -5.284 -29.995 1.00 79.50 173 PHE A C 1
ATOM 1416 O O . PHE A 1 173 ? 29.709 -4.780 -30.776 1.00 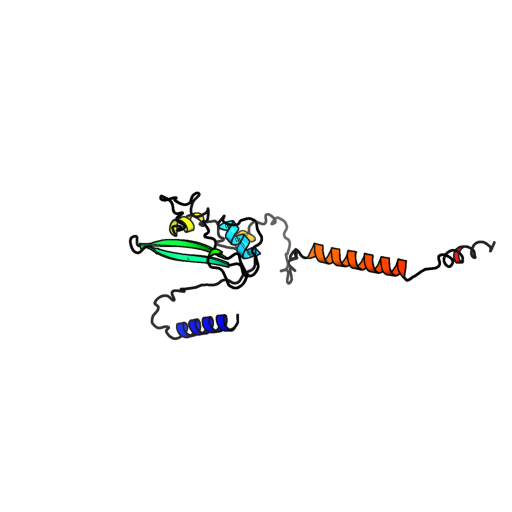79.50 173 PHE A O 1
ATOM 1423 N N . GLN A 1 174 ? 29.231 -6.327 -29.225 1.00 81.00 174 GLN A N 1
ATOM 1424 C CA . GLN A 1 174 ? 30.561 -6.937 -29.246 1.00 81.00 174 GLN A CA 1
ATOM 1425 C C . GLN A 1 174 ? 30.866 -7.609 -30.588 1.00 81.00 174 GLN A C 1
ATOM 1427 O O . GLN A 1 174 ? 31.962 -7.428 -31.116 1.00 81.00 174 GLN A O 1
ATOM 1432 N N . THR A 1 175 ? 29.903 -8.318 -31.182 1.00 83.62 175 THR A N 1
ATOM 1433 C CA . THR A 1 175 ? 30.084 -8.932 -32.509 1.00 83.62 175 THR A CA 1
ATOM 1434 C C . THR A 1 175 ? 30.286 -7.883 -33.601 1.00 83.62 175 THR A C 1
ATOM 1436 O O . THR A 1 175 ? 31.202 -8.028 -34.406 1.00 83.62 175 THR A O 1
ATOM 1439 N N . VAL A 1 176 ? 29.532 -6.778 -33.587 1.00 85.88 176 VAL A N 1
ATOM 1440 C CA . VAL A 1 176 ? 29.709 -5.674 -34.548 1.00 85.88 176 VAL A CA 1
ATOM 1441 C C . VAL A 1 176 ? 31.086 -5.018 -34.412 1.00 85.88 176 VAL A C 1
ATOM 1443 O O . VAL A 1 176 ? 31.741 -4.778 -35.426 1.00 85.88 176 VAL A O 1
ATOM 1446 N N . ILE A 1 177 ? 31.566 -4.772 -33.187 1.00 86.56 177 ILE A N 1
ATOM 1447 C CA . ILE A 1 177 ? 32.908 -4.210 -32.965 1.00 86.56 177 ILE A CA 1
ATOM 1448 C C . ILE A 1 177 ? 33.991 -5.165 -33.464 1.00 86.56 177 ILE A C 1
ATOM 1450 O O . ILE A 1 177 ? 34.912 -4.731 -34.153 1.00 86.56 177 ILE A O 1
ATOM 1454 N N . VAL A 1 178 ? 33.885 -6.459 -33.154 1.00 85.75 178 VAL A N 1
ATOM 1455 C CA . VAL A 1 178 ? 34.856 -7.463 -33.606 1.00 85.75 178 VAL A CA 1
ATOM 1456 C C . VAL A 1 178 ? 34.854 -7.564 -35.132 1.00 85.75 178 VAL A C 1
ATOM 1458 O O . VAL A 1 178 ? 35.921 -7.503 -35.736 1.00 85.75 178 VAL A O 1
ATOM 1461 N N . CYS A 1 179 ? 33.686 -7.620 -35.779 1.00 84.19 179 CYS A N 1
ATOM 1462 C CA . CYS A 1 179 ? 33.581 -7.616 -37.240 1.00 84.19 179 CYS A CA 1
ATOM 1463 C C . CYS A 1 179 ? 34.172 -6.344 -37.861 1.00 84.19 179 CYS A C 1
ATOM 1465 O O . CYS A 1 179 ? 34.890 -6.427 -38.856 1.00 84.19 179 CYS A O 1
ATOM 1467 N N . TYR A 1 180 ? 33.921 -5.177 -37.264 1.00 83.44 180 TYR A N 1
ATOM 1468 C CA . TYR A 1 180 ? 34.486 -3.908 -37.717 1.00 83.44 180 TYR A CA 1
ATOM 1469 C C . TYR A 1 180 ? 36.013 -3.873 -37.580 1.00 83.44 180 TYR A C 1
ATOM 1471 O O . TYR A 1 180 ? 36.704 -3.443 -38.502 1.00 83.44 180 TYR A O 1
ATOM 1479 N N . LEU A 1 181 ? 36.558 -4.358 -36.461 1.00 80.38 181 LEU A N 1
ATOM 1480 C CA . LEU A 1 181 ? 38.003 -4.433 -36.249 1.00 80.38 181 LEU A CA 1
ATOM 1481 C C . LEU A 1 181 ? 38.663 -5.440 -37.193 1.00 80.38 181 LEU A C 1
ATOM 1483 O O . LEU A 1 181 ? 39.709 -5.128 -37.750 1.00 80.38 181 LEU A O 1
ATOM 1487 N N . ILE A 1 182 ? 38.042 -6.596 -37.439 1.00 79.44 182 ILE A N 1
ATOM 1488 C CA . ILE A 1 182 ? 38.531 -7.574 -38.420 1.00 79.44 182 ILE A CA 1
ATOM 1489 C C . ILE A 1 182 ? 38.527 -6.958 -39.823 1.00 79.44 182 ILE A C 1
ATOM 1491 O O . ILE A 1 182 ? 39.554 -6.980 -40.489 1.00 79.44 182 ILE A O 1
ATOM 1495 N N . ALA A 1 183 ? 37.427 -6.334 -40.252 1.00 73.75 183 ALA A N 1
ATOM 1496 C CA . ALA A 1 183 ? 37.340 -5.705 -41.571 1.00 73.75 183 ALA A CA 1
ATOM 1497 C C . ALA A 1 183 ? 38.310 -4.521 -41.746 1.00 73.75 183 ALA A C 1
ATOM 1499 O O . ALA A 1 183 ? 38.755 -4.245 -42.858 1.00 73.75 183 ALA A O 1
ATOM 1500 N N . ARG A 1 184 ? 38.636 -3.809 -40.658 1.00 74.38 184 ARG A N 1
ATOM 1501 C CA . ARG A 1 184 ? 39.503 -2.623 -40.683 1.00 74.38 184 ARG A CA 1
ATOM 1502 C C . ARG A 1 184 ? 40.991 -2.933 -40.487 1.00 74.38 184 ARG A C 1
ATOM 1504 O O . ARG A 1 184 ? 41.814 -2.196 -41.021 1.00 74.38 184 ARG A O 1
ATOM 1511 N N . PHE A 1 185 ? 41.341 -3.975 -39.730 1.00 69.81 185 PHE A N 1
ATOM 1512 C CA . PHE A 1 185 ? 42.728 -4.293 -39.353 1.00 69.81 185 PHE A CA 1
ATOM 1513 C C . PHE A 1 185 ? 43.251 -5.634 -39.879 1.00 69.81 185 PHE A C 1
ATOM 1515 O O . PHE A 1 185 ? 44.467 -5.812 -39.899 1.00 69.81 185 PHE A O 1
ATOM 1522 N N . LEU A 1 186 ? 42.397 -6.547 -40.355 1.00 58.03 186 LEU A N 1
ATOM 1523 C CA . LEU A 1 186 ? 42.827 -7.622 -41.248 1.00 58.03 186 LEU A CA 1
ATOM 1524 C C . LEU A 1 186 ? 42.497 -7.217 -42.689 1.00 58.03 186 LEU A C 1
ATOM 1526 O O . LEU A 1 186 ? 41.423 -7.558 -43.190 1.00 58.03 186 LEU A O 1
ATOM 1530 N N . PRO A 1 187 ? 43.408 -6.540 -43.412 1.00 59.00 187 PRO A N 1
ATOM 1531 C CA . PRO A 1 187 ? 43.357 -6.577 -44.858 1.00 59.00 187 PRO A CA 1
ATOM 1532 C C . PRO A 1 187 ? 43.705 -8.014 -45.242 1.00 59.00 187 PRO A C 1
ATOM 1534 O O . PRO A 1 187 ? 44.870 -8.338 -45.434 1.00 59.00 187 PRO A O 1
ATOM 1537 N N . ILE A 1 188 ? 42.721 -8.916 -45.284 1.00 60.06 188 ILE A N 1
ATOM 1538 C CA . ILE A 1 188 ? 42.916 -10.204 -45.942 1.00 60.06 188 ILE A CA 1
ATOM 1539 C C . ILE A 1 188 ? 43.107 -9.844 -47.415 1.00 60.06 188 ILE A C 1
ATOM 1541 O O . ILE A 1 188 ? 42.159 -9.362 -48.045 1.00 60.06 188 ILE A O 1
ATOM 1545 N N . PRO A 1 189 ? 44.306 -10.022 -47.995 1.00 52.59 189 PRO A N 1
ATOM 1546 C CA . PRO A 1 189 ? 44.442 -9.857 -49.421 1.00 52.59 189 PRO A CA 1
ATOM 1547 C C . PRO A 1 189 ? 43.643 -10.998 -50.052 1.00 52.59 189 PRO A C 1
ATOM 1549 O O . PRO A 1 189 ? 44.046 -12.162 -50.013 1.00 52.59 189 PRO A O 1
ATOM 1552 N N . MET A 1 190 ? 42.509 -10.660 -50.667 1.00 51.38 190 MET A N 1
ATOM 1553 C CA . MET A 1 190 ? 41.662 -11.575 -51.449 1.00 51.38 190 MET A CA 1
ATOM 1554 C C . MET A 1 190 ? 42.414 -12.271 -52.606 1.00 51.38 190 MET A C 1
ATOM 1556 O O . MET A 1 190 ? 41.845 -13.098 -53.310 1.00 51.38 190 MET A O 1
ATOM 1560 N N . ALA A 1 191 ? 43.708 -11.993 -52.787 1.00 50.41 191 ALA A N 1
ATOM 1561 C CA . ALA A 1 191 ? 44.598 -12.682 -53.710 1.00 50.41 191 ALA A CA 1
ATOM 1562 C C . ALA A 1 191 ? 44.956 -14.124 -53.287 1.00 50.41 191 ALA A C 1
ATOM 1564 O O . ALA A 1 191 ? 45.289 -14.928 -54.154 1.00 50.41 191 ALA A O 1
ATOM 1565 N N . TYR A 1 192 ? 44.867 -14.496 -52.000 1.00 48.81 192 TYR A N 1
ATOM 1566 C CA . TYR A 1 192 ? 45.291 -15.838 -51.556 1.00 48.81 192 TYR A CA 1
ATOM 1567 C C . TYR A 1 192 ? 44.218 -16.935 -51.657 1.00 48.81 192 TYR A C 1
ATOM 1569 O O . TYR A 1 192 ? 44.564 -18.113 -51.708 1.00 48.81 192 TYR A O 1
ATOM 1577 N N . LEU A 1 193 ? 42.929 -16.587 -51.759 1.00 49.84 193 LEU A N 1
ATOM 1578 C CA . LEU A 1 193 ? 41.856 -17.582 -51.928 1.00 49.84 193 LEU A CA 1
ATOM 1579 C C . LEU A 1 193 ? 41.583 -17.955 -53.395 1.00 49.84 193 LEU A C 1
ATOM 1581 O O . LEU A 1 193 ? 41.003 -19.005 -53.655 1.00 49.84 193 LEU A O 1
ATOM 1585 N N . ILE A 1 194 ? 42.046 -17.155 -54.361 1.00 50.66 194 ILE A N 1
ATOM 1586 C CA . ILE A 1 194 ? 41.827 -17.424 -55.794 1.00 50.66 194 ILE A CA 1
ATOM 1587 C C . ILE A 1 194 ? 42.901 -18.372 -56.365 1.00 50.66 194 ILE A C 1
ATOM 1589 O O . ILE A 1 194 ? 42.644 -19.077 -57.340 1.00 50.66 194 ILE A O 1
ATOM 1593 N N . ASN A 1 195 ? 44.079 -18.479 -55.737 1.00 45.66 195 ASN A N 1
ATOM 1594 C CA . ASN A 1 195 ? 45.170 -19.301 -56.277 1.00 45.66 195 ASN A CA 1
ATOM 1595 C C . ASN A 1 195 ? 45.100 -20.796 -55.918 1.00 45.66 195 ASN A C 1
ATOM 1597 O O . ASN A 1 195 ? 45.689 -21.603 -56.632 1.00 45.66 195 ASN A O 1
ATOM 1601 N N . ASN A 1 196 ? 44.338 -21.196 -54.893 1.00 42.81 196 ASN A N 1
ATOM 1602 C CA . ASN A 1 196 ? 44.179 -22.620 -54.550 1.00 42.81 196 ASN A CA 1
ATOM 1603 C C . ASN A 1 196 ? 43.066 -23.343 -55.328 1.00 42.81 196 ASN A C 1
ATOM 1605 O O . ASN A 1 196 ? 43.037 -24.568 -55.328 1.00 42.81 196 ASN A O 1
ATOM 1609 N N . PHE A 1 197 ? 42.203 -22.629 -56.061 1.00 47.97 197 PHE A N 1
ATOM 1610 C CA . PHE A 1 197 ? 41.244 -23.264 -56.980 1.00 47.97 197 PHE A CA 1
ATOM 1611 C C . PHE A 1 197 ? 41.769 -23.415 -58.415 1.00 47.97 197 PHE A C 1
ATOM 1613 O O . PHE A 1 197 ? 41.142 -24.094 -59.224 1.00 47.97 197 PHE A O 1
ATOM 1620 N N . ARG A 1 198 ? 42.934 -22.836 -58.745 1.00 45.56 198 ARG A N 1
ATOM 1621 C CA . ARG A 1 198 ? 43.495 -22.880 -60.108 1.00 45.56 198 ARG A CA 1
ATOM 1622 C C . ARG A 1 198 ? 44.579 -23.938 -60.327 1.00 45.56 198 ARG A C 1
ATOM 1624 O O . ARG A 1 198 ? 45.036 -24.085 -61.454 1.00 45.56 198 ARG A O 1
ATOM 1631 N N . TYR A 1 199 ? 44.953 -24.701 -59.298 1.00 43.22 199 TYR A N 1
ATOM 1632 C CA . TYR A 1 199 ? 45.928 -25.795 -59.429 1.00 43.22 199 TYR A CA 1
ATOM 1633 C C . TYR A 1 199 ? 45.315 -27.207 -59.441 1.00 43.22 199 TYR A C 1
ATOM 1635 O O . TYR A 1 199 ? 46.040 -28.180 -59.604 1.00 43.22 199 TYR A O 1
ATOM 1643 N N . SER A 1 200 ? 43.985 -27.336 -59.343 1.00 46.22 200 SER A N 1
ATOM 1644 C CA . SER A 1 200 ? 43.290 -28.635 -59.432 1.00 46.22 200 SER A CA 1
ATOM 1645 C C . SER A 1 200 ? 42.639 -28.909 -60.797 1.00 46.22 200 SER A C 1
ATOM 1647 O O . SER A 1 200 ? 41.912 -29.888 -60.926 1.00 46.22 200 SER A O 1
ATOM 1649 N N . HIS A 1 201 ? 42.867 -28.067 -61.812 1.00 47.81 201 HIS A N 1
ATOM 1650 C CA . HIS A 1 201 ? 42.203 -28.203 -63.119 1.00 47.81 201 HIS A CA 1
ATOM 1651 C C . HIS A 1 201 ? 43.155 -28.440 -64.303 1.00 47.81 201 HIS A C 1
ATOM 1653 O O . HIS A 1 201 ? 42.729 -28.325 -65.448 1.00 47.81 201 HIS A O 1
ATOM 1659 N N . HIS A 1 202 ? 44.425 -28.780 -64.041 1.00 46.00 202 HIS A N 1
ATOM 1660 C CA . HIS A 1 202 ? 45.415 -29.079 -65.088 1.00 46.00 202 HIS A CA 1
ATOM 1661 C C . HIS A 1 202 ? 46.093 -30.455 -64.978 1.00 46.00 202 HIS A C 1
ATOM 1663 O O . HIS A 1 202 ? 47.148 -30.671 -65.568 1.00 46.00 202 HIS A O 1
ATOM 1669 N N . VAL A 1 203 ? 45.468 -31.405 -64.279 1.00 50.16 203 VAL A N 1
ATOM 1670 C CA . VAL A 1 203 ? 45.802 -32.830 -64.411 1.00 50.16 203 VAL A CA 1
ATOM 1671 C C . VAL A 1 203 ? 44.552 -33.563 -64.880 1.00 50.16 203 VAL A C 1
ATOM 1673 O O . VAL A 1 203 ? 43.817 -34.100 -64.059 1.00 50.16 203 VAL A O 1
ATOM 1676 N N . GLN A 1 204 ? 44.296 -33.508 -66.189 1.00 39.16 204 GLN A N 1
ATOM 1677 C CA . GLN A 1 204 ? 43.965 -34.673 -67.015 1.00 39.16 204 GLN A CA 1
ATOM 1678 C C . GLN A 1 204 ? 44.057 -34.313 -68.497 1.00 39.16 204 GLN A C 1
ATOM 1680 O O . GLN A 1 204 ? 43.565 -33.222 -68.862 1.00 39.16 204 GLN A O 1
#

Foldseek 3Di:
DVVVVVVVVVVVVVVVVVPPDPPDPPPQDDDDDDDQVVVQVVCVLLVQHPPDRQDPPKDKDKDWDADPVPRFIWIWIWIQRDDDPPDDPVRIDTTARCQQDVDFPDDPHDGDRTGGPVSSVVSCVPVDDPDPCCVPPVPPPPPPDPPPDDDPPDPPPPPPPPCVVVVVVVVVVVVVVVVVCCVVPPPPPPVVVVVVVPPVPPDD

pLDDT: mean 71.08, std 19.48, range [32.47, 95.38]

InterPro domains:
  IPR000560 Histidine phosphatase superfamily, clade-2 [PF00328] (14-79)
  IPR029033 Histidine phosphatase superfamily [G3DSA:3.40.50.1240] (1-142)
  IPR029033 Histidine phosphatase superfamily [SSF53254] (28-142)

Organism: Schistosoma mansoni (NCBI:txid6183)

Radius of gyration: 31.25 Å; chains: 1; bounding box: 62×64×101 Å